Protein AF-A0A091H4C8-F1 (afdb_monomer_lite)

Structure (mmCIF, N/CA/C/O backbone):
data_AF-A0A091H4C8-F1
#
_entry.id   AF-A0A091H4C8-F1
#
loop_
_atom_site.group_PDB
_atom_site.id
_atom_site.type_symbol
_atom_site.label_atom_id
_atom_site.label_alt_id
_atom_site.label_comp_id
_atom_site.label_asym_id
_atom_site.label_entity_id
_atom_site.label_seq_id
_atom_site.pdbx_PDB_ins_code
_atom_site.Cartn_x
_atom_site.Cartn_y
_atom_site.Cartn_z
_atom_site.occupancy
_atom_site.B_iso_or_equiv
_atom_site.auth_seq_id
_atom_site.auth_comp_id
_atom_site.auth_asym_id
_atom_site.auth_atom_id
_atom_site.pdbx_PDB_model_num
ATOM 1 N N . MET A 1 1 ? -68.460 -25.315 175.827 1.00 55.41 1 MET A N 1
ATOM 2 C CA . MET A 1 1 ? -67.238 -24.966 175.066 1.00 55.41 1 MET A CA 1
ATOM 3 C C . MET A 1 1 ? -67.056 -25.840 173.827 1.00 55.41 1 MET A C 1
ATOM 5 O O . MET A 1 1 ? -67.056 -25.266 172.752 1.00 55.41 1 MET A O 1
ATOM 9 N N . VAL A 1 2 ? -66.978 -27.177 173.926 1.00 57.84 2 VAL A N 1
ATOM 10 C CA . VAL A 1 2 ? -66.690 -28.071 172.770 1.00 57.84 2 VAL A CA 1
ATOM 11 C C . VAL A 1 2 ? -67.609 -27.834 171.549 1.00 57.84 2 VAL A C 1
ATOM 13 O O . VAL A 1 2 ? -67.119 -27.444 170.495 1.00 57.84 2 VAL A O 1
ATOM 16 N N . SER A 1 3 ? -68.935 -27.904 171.723 1.00 62.56 3 SER A N 1
ATOM 17 C CA . SER A 1 3 ? -69.938 -27.679 170.652 1.00 62.56 3 SER A CA 1
ATOM 18 C C . SER A 1 3 ? -69.834 -26.330 169.910 1.00 62.56 3 SER A C 1
ATOM 20 O O . SER A 1 3 ? -70.235 -26.204 168.749 1.00 62.56 3 SER A O 1
ATOM 22 N N . GLN A 1 4 ? -69.263 -25.310 170.552 1.00 67.69 4 GLN A N 1
ATOM 23 C CA . GLN A 1 4 ? -69.107 -23.974 169.971 1.00 67.69 4 GLN A CA 1
ATOM 24 C C . GLN A 1 4 ? -67.864 -23.875 169.071 1.00 67.69 4 GLN A C 1
ATOM 26 O O . GLN A 1 4 ? -67.840 -23.071 168.144 1.00 67.69 4 GLN A O 1
ATOM 31 N N . LEU A 1 5 ? -66.857 -24.722 169.318 1.00 67.69 5 LEU A N 1
ATOM 32 C CA . LEU A 1 5 ? -65.700 -24.895 168.441 1.00 67.69 5 LEU A CA 1
ATOM 33 C C . LEU A 1 5 ? -66.056 -25.794 167.253 1.00 67.69 5 LEU A C 1
ATOM 35 O O . LEU A 1 5 ? -65.714 -25.458 166.128 1.00 67.69 5 LEU A O 1
ATOM 39 N N . GLU A 1 6 ? -66.820 -26.868 167.466 1.00 68.69 6 GLU A N 1
ATOM 40 C CA . GLU A 1 6 ? -67.299 -27.754 166.389 1.00 68.69 6 GLU A CA 1
ATOM 41 C C . GLU A 1 6 ? -68.116 -26.988 165.334 1.00 68.69 6 GLU A C 1
ATOM 43 O O . GLU A 1 6 ? -67.898 -27.159 164.138 1.00 68.69 6 GLU A O 1
ATOM 48 N N . THR A 1 7 ? -68.988 -26.068 165.763 1.00 73.69 7 THR A N 1
ATOM 49 C CA . THR A 1 7 ? -69.780 -25.206 164.861 1.00 73.69 7 THR A CA 1
ATOM 50 C C . THR A 1 7 ? -68.991 -24.068 164.200 1.00 73.69 7 THR A C 1
ATOM 52 O O . THR A 1 7 ? -69.467 -23.488 163.223 1.00 73.69 7 THR A O 1
ATOM 55 N N . GLN A 1 8 ? -67.795 -23.733 164.697 1.00 76.88 8 GLN A N 1
ATOM 56 C CA . GLN A 1 8 ? -66.850 -22.860 163.990 1.00 76.88 8 GLN A CA 1
ATOM 57 C C . GLN A 1 8 ? -65.993 -23.653 163.001 1.00 76.88 8 GLN A C 1
ATOM 59 O O . GLN A 1 8 ? -65.783 -23.185 161.885 1.00 76.88 8 GLN A O 1
ATOM 64 N N . ILE A 1 9 ? -65.553 -24.857 163.378 1.00 78.69 9 ILE A N 1
ATOM 65 C CA . ILE A 1 9 ? -64.796 -25.769 162.517 1.00 78.69 9 ILE A CA 1
ATOM 66 C C . ILE A 1 9 ? -65.621 -26.114 161.277 1.00 78.69 9 ILE A C 1
ATOM 68 O O . ILE A 1 9 ? -65.135 -25.877 160.180 1.00 78.69 9 ILE A O 1
ATOM 72 N N . THR A 1 10 ? -66.879 -26.551 161.417 1.00 79.19 10 THR A N 1
ATOM 73 C CA . THR A 1 10 ? -67.733 -26.867 160.253 1.00 79.19 10 THR A CA 1
ATOM 74 C C . THR A 1 10 ? -67.917 -25.674 159.318 1.00 79.19 10 THR A C 1
ATOM 76 O O . THR A 1 10 ? -67.713 -25.812 158.119 1.00 79.19 10 THR A O 1
ATOM 79 N N . LYS A 1 11 ? -68.181 -24.470 159.844 1.00 81.31 11 LYS A N 1
ATOM 80 C CA . LYS A 1 11 ? -68.279 -23.249 159.020 1.00 81.31 11 LYS A CA 1
ATOM 81 C C . LYS A 1 11 ? -66.976 -22.892 158.304 1.00 81.31 11 LYS A C 1
ATOM 83 O O . LYS A 1 11 ? -67.023 -22.397 157.182 1.00 81.31 11 LYS A O 1
ATOM 88 N N . LEU A 1 12 ? -65.824 -23.107 158.942 1.00 81.62 12 LEU A N 1
ATOM 89 C CA . LEU A 1 12 ? -64.515 -22.893 158.322 1.00 81.62 12 LEU A CA 1
ATOM 90 C C . LEU A 1 12 ? -64.211 -23.965 157.266 1.00 81.62 12 LEU A C 1
ATOM 92 O O . LEU A 1 12 ? -63.646 -23.631 156.229 1.00 81.62 12 LEU A O 1
ATOM 96 N N . THR A 1 13 ? -64.629 -25.214 157.483 1.00 82.62 13 THR A N 1
ATOM 97 C CA . THR A 1 13 ? -64.542 -26.300 156.498 1.00 82.62 13 THR A CA 1
ATOM 98 C C . THR A 1 13 ? -65.426 -26.017 155.282 1.00 82.62 13 THR A C 1
ATOM 100 O O . THR A 1 13 ? -64.907 -26.016 154.170 1.00 82.62 13 THR A O 1
ATOM 103 N N . ASP A 1 14 ? -66.701 -25.665 155.473 1.00 82.38 14 ASP A N 1
ATOM 104 C CA . ASP A 1 14 ? -67.626 -25.305 154.387 1.00 82.38 14 ASP A CA 1
ATOM 105 C C . ASP A 1 14 ? -67.119 -24.089 153.590 1.00 82.38 14 ASP A C 1
ATOM 107 O O . ASP A 1 14 ? -67.231 -24.037 152.361 1.00 82.38 14 ASP A O 1
ATOM 111 N N . ALA A 1 15 ? -66.543 -23.091 154.272 1.00 84.69 15 ALA A N 1
ATOM 112 C CA . ALA A 1 15 ? -65.941 -21.928 153.626 1.00 84.69 15 ALA A CA 1
ATOM 113 C C . ALA A 1 15 ? -64.701 -22.313 152.802 1.00 84.69 15 ALA A C 1
ATOM 115 O O . ALA A 1 15 ? -64.577 -21.883 151.655 1.00 84.69 15 ALA A O 1
ATOM 116 N N . LEU A 1 16 ? -63.819 -23.156 153.352 1.00 86.31 16 LEU A N 1
ATOM 117 C CA . LEU A 1 16 ? -62.620 -23.649 152.672 1.00 86.31 16 LEU A CA 1
ATOM 118 C C . LEU A 1 16 ? -62.967 -24.534 151.465 1.00 86.31 16 LEU A C 1
ATOM 120 O O . LEU A 1 16 ? -62.327 -24.420 150.420 1.00 86.31 16 LEU A O 1
ATOM 124 N N . GLU A 1 17 ? -63.992 -25.379 151.568 1.00 85.31 17 GLU A N 1
ATOM 125 C CA . GLU A 1 17 ? -64.453 -26.242 150.477 1.00 85.31 17 GLU A CA 1
ATOM 126 C C . GLU A 1 17 ? -65.085 -25.421 149.343 1.00 85.31 17 GLU A C 1
ATOM 128 O O . GLU A 1 17 ? -64.710 -25.584 148.179 1.00 85.31 17 GLU A O 1
ATOM 133 N N . ASN A 1 18 ? -65.949 -24.447 149.662 1.00 87.44 18 ASN A N 1
ATOM 134 C CA . ASN A 1 18 ? -66.475 -23.514 148.660 1.00 87.44 18 ASN A CA 1
ATOM 135 C C . ASN A 1 18 ? -65.364 -22.664 148.019 1.00 87.44 18 ASN A C 1
ATOM 137 O O . ASN A 1 18 ? -65.374 -22.474 146.803 1.00 87.44 18 ASN A O 1
ATOM 141 N N . GLN A 1 19 ? -64.384 -22.191 148.796 1.00 87.81 19 GLN A N 1
ATOM 142 C CA . GLN A 1 19 ? -63.230 -21.453 148.273 1.00 87.81 19 GLN A CA 1
ATOM 143 C C . GLN A 1 19 ? -62.363 -22.332 147.355 1.00 87.81 19 GLN A C 1
ATOM 145 O O . GLN A 1 19 ? -61.909 -21.866 146.310 1.00 87.81 19 GLN A O 1
ATOM 150 N N . THR A 1 20 ? -62.188 -23.612 147.695 1.00 87.06 20 THR A N 1
ATOM 151 C CA . THR A 1 20 ? -61.455 -24.589 146.876 1.00 87.06 20 THR A CA 1
ATOM 152 C C . THR A 1 20 ? -62.191 -24.883 145.568 1.00 87.06 20 THR A C 1
ATOM 154 O O . THR A 1 20 ? -61.562 -24.873 144.510 1.00 87.06 20 THR A O 1
ATOM 157 N N . ARG A 1 21 ? -63.521 -25.062 145.603 1.00 89.69 21 ARG A N 1
ATOM 158 C CA . ARG A 1 21 ? -64.342 -25.246 144.395 1.00 89.69 21 ARG A CA 1
ATOM 159 C C . ARG A 1 21 ? -64.263 -24.025 143.474 1.00 89.69 21 ARG A C 1
ATOM 161 O O . ARG A 1 21 ? -63.958 -24.175 142.296 1.00 89.69 21 ARG A O 1
ATOM 168 N N . LEU A 1 22 ? -64.443 -22.817 144.014 1.00 90.44 22 LEU A N 1
ATOM 169 C CA . LEU A 1 22 ? -64.329 -21.569 143.245 1.00 90.44 22 LEU A CA 1
ATOM 170 C C . LEU A 1 22 ? -62.927 -21.382 142.643 1.00 90.44 22 LEU A C 1
ATOM 172 O O . LEU A 1 22 ? -62.801 -20.917 141.511 1.00 90.44 22 LEU A O 1
ATOM 176 N N . TYR A 1 23 ? -61.871 -21.778 143.361 1.00 91.19 23 TYR A N 1
ATOM 177 C CA . TYR A 1 23 ? -60.505 -21.762 142.835 1.00 91.19 23 TYR A CA 1
ATOM 178 C C . TYR A 1 23 ? -60.319 -22.763 141.683 1.00 91.19 23 TYR A C 1
ATOM 180 O O . TYR A 1 23 ? -59.726 -22.413 140.664 1.00 91.19 23 TYR A O 1
ATOM 188 N N . GLN A 1 24 ? -60.868 -23.978 141.791 1.00 90.31 24 GLN A N 1
ATOM 189 C CA . GLN A 1 24 ? -60.848 -24.972 140.709 1.00 90.31 24 GLN A CA 1
ATOM 190 C C . GLN A 1 24 ? -61.633 -24.499 139.475 1.00 90.31 24 GLN A C 1
ATOM 192 O O . GLN A 1 24 ? -61.118 -24.586 138.361 1.00 90.31 24 GLN A O 1
ATOM 197 N N . GLU A 1 25 ? -62.830 -23.931 139.657 1.00 91.88 25 GLU A N 1
ATOM 198 C CA . GLU A 1 25 ? -63.642 -23.344 138.579 1.00 91.88 25 GLU A CA 1
ATOM 199 C C . GLU A 1 25 ? -62.902 -22.192 137.871 1.00 91.88 25 GLU A C 1
ATOM 201 O O . GLU A 1 25 ? -62.863 -22.131 136.638 1.00 91.88 25 GLU A O 1
ATOM 206 N N . ALA A 1 26 ? -62.257 -21.302 138.635 1.00 92.06 26 ALA A N 1
ATOM 207 C CA . ALA A 1 26 ? -61.432 -20.222 138.095 1.00 92.06 26 ALA A CA 1
ATOM 208 C C . ALA A 1 26 ? -60.209 -20.755 137.327 1.00 92.06 26 ALA A C 1
ATOM 210 O O . ALA A 1 26 ? -59.880 -20.242 136.256 1.00 92.06 26 ALA A O 1
ATOM 211 N N . LEU A 1 27 ? -59.568 -21.813 137.827 1.00 93.06 27 LEU A N 1
ATOM 212 C CA . LEU A 1 27 ? -58.392 -22.432 137.216 1.00 93.06 27 LEU A CA 1
ATOM 213 C C . LEU A 1 27 ? -58.748 -23.205 135.933 1.00 93.06 27 LEU A C 1
ATOM 215 O O . LEU A 1 27 ? -58.025 -23.116 134.941 1.00 93.06 27 LEU A O 1
ATOM 219 N N . GLU A 1 28 ? -59.898 -23.883 135.882 1.00 92.44 28 GLU A N 1
ATOM 220 C CA . GLU A 1 28 ? -60.447 -24.427 134.634 1.00 92.44 28 GLU A CA 1
ATOM 221 C C . GLU A 1 28 ? -60.780 -23.336 133.615 1.00 92.44 28 GLU A C 1
ATOM 223 O O . GLU A 1 28 ? -60.502 -23.495 132.423 1.00 92.44 28 GLU A O 1
ATOM 228 N N . ARG A 1 29 ? -61.385 -22.229 134.063 1.00 93.62 29 ARG A N 1
ATOM 229 C CA . ARG A 1 29 ? -61.695 -21.086 133.198 1.00 93.62 29 ARG A CA 1
ATOM 230 C C . ARG A 1 29 ? -60.415 -20.465 132.637 1.00 93.62 29 ARG A C 1
ATOM 232 O O . ARG A 1 29 ? -60.385 -20.151 131.450 1.00 93.62 29 ARG A O 1
ATOM 239 N N . SER A 1 30 ? -59.363 -20.375 133.453 1.00 93.19 30 SER A N 1
ATOM 240 C CA . SER A 1 30 ? -58.025 -19.943 133.037 1.00 93.19 30 SER A CA 1
ATOM 241 C C . SER A 1 30 ? -57.446 -20.871 131.968 1.00 93.19 30 SER A C 1
ATOM 243 O O . SER A 1 30 ? -57.115 -20.397 130.890 1.00 93.19 30 SER A O 1
ATOM 245 N N . ARG A 1 31 ? -57.426 -22.194 132.193 1.00 93.00 31 ARG A N 1
ATOM 246 C CA . ARG A 1 31 ? -56.940 -23.184 131.205 1.00 93.00 31 ARG A CA 1
ATOM 247 C C . ARG A 1 31 ? -57.709 -23.143 129.880 1.00 93.00 31 ARG A C 1
ATOM 249 O O . ARG A 1 31 ? -57.124 -23.307 128.813 1.00 93.00 31 ARG A O 1
ATOM 256 N N . LYS A 1 32 ? -59.031 -22.934 129.926 1.00 93.94 32 LYS A N 1
ATOM 257 C CA . LYS A 1 32 ? -59.862 -22.774 128.719 1.00 93.94 32 LYS A CA 1
ATOM 258 C C . LYS A 1 32 ? -59.498 -21.481 127.980 1.00 93.94 32 LYS A C 1
ATOM 260 O O . LYS A 1 32 ? -59.318 -21.519 126.767 1.00 93.94 32 LYS A O 1
ATOM 265 N N . ALA A 1 33 ? -59.338 -20.365 128.694 1.00 93.81 33 ALA A N 1
ATOM 266 C CA . ALA A 1 33 ? -58.912 -19.091 128.113 1.00 93.81 33 ALA A CA 1
ATOM 267 C C . ALA A 1 33 ? -57.494 -19.157 127.512 1.00 93.81 33 ALA A C 1
ATOM 269 O O . ALA A 1 33 ? -57.283 -18.650 126.417 1.00 93.81 33 ALA A O 1
ATOM 270 N N . GLU A 1 34 ? -56.562 -19.836 128.180 1.00 94.06 34 GLU A N 1
ATOM 271 C CA . GLU A 1 34 ? -55.191 -20.085 127.725 1.00 94.06 34 GLU A CA 1
ATOM 272 C C . GLU A 1 34 ? -55.180 -20.876 126.409 1.00 94.06 34 GLU A C 1
ATOM 274 O O . GLU A 1 34 ? -54.677 -20.378 125.407 1.00 94.06 34 GLU A O 1
ATOM 279 N N . LYS A 1 35 ? -55.886 -22.014 126.341 1.00 94.38 35 LYS A N 1
ATOM 280 C CA . LYS A 1 35 ? -56.035 -22.795 125.098 1.00 94.38 35 LYS A CA 1
ATOM 281 C C . LYS A 1 35 ? -56.704 -22.012 123.958 1.00 94.38 35 LYS A C 1
ATOM 283 O O . LYS A 1 35 ? -56.375 -22.206 122.786 1.00 94.38 35 LYS A O 1
ATOM 288 N N . HIS A 1 36 ? -57.665 -21.139 124.268 1.00 95.19 36 HIS A N 1
ATOM 289 C CA . HIS A 1 36 ? -58.238 -20.238 123.265 1.00 95.19 36 HIS A CA 1
ATOM 290 C C . HIS A 1 36 ? -57.213 -19.197 122.795 1.00 95.19 36 HIS A C 1
ATOM 292 O O . HIS A 1 36 ? -57.118 -18.960 121.593 1.00 95.19 36 HIS A O 1
ATOM 298 N N . SER A 1 37 ? -56.421 -18.632 123.710 1.00 94.00 37 SER A N 1
ATOM 299 C CA . SER A 1 37 ? -55.339 -17.692 123.402 1.00 94.00 37 SER A CA 1
ATOM 300 C C . SER A 1 37 ? -54.270 -18.325 122.511 1.00 94.00 37 SER A C 1
ATOM 302 O O . SER A 1 37 ? -53.901 -17.718 121.513 1.00 94.00 37 SER A O 1
ATOM 304 N N . GLU A 1 38 ? -53.827 -19.551 122.808 1.00 94.50 38 GLU A N 1
ATOM 305 C CA . GLU A 1 38 ? -52.888 -20.318 121.974 1.00 94.50 38 GLU A CA 1
ATOM 306 C C . GLU A 1 38 ? -53.430 -20.509 120.550 1.00 94.50 38 GLU A C 1
ATOM 308 O O . GLU A 1 38 ? -52.760 -20.173 119.574 1.00 94.50 38 GLU A O 1
ATOM 313 N N . ASN A 1 39 ? -54.679 -20.971 120.408 1.00 95.69 39 ASN A N 1
ATOM 314 C CA . ASN A 1 39 ? -55.281 -21.176 119.090 1.00 95.69 39 ASN A CA 1
ATOM 315 C C . ASN A 1 39 ? -55.450 -19.863 118.303 1.00 95.69 39 ASN A C 1
ATOM 317 O O . ASN A 1 39 ? -55.206 -19.847 117.097 1.00 95.69 39 ASN A O 1
ATOM 321 N N . PHE A 1 40 ? -55.846 -18.764 118.955 1.00 95.00 40 PHE A N 1
ATOM 322 C CA . PHE A 1 40 ? -55.893 -17.453 118.299 1.00 95.00 40 PHE A CA 1
ATOM 323 C C . PHE A 1 40 ? -54.494 -16.959 117.917 1.00 95.00 40 PHE A C 1
ATOM 325 O O . PHE A 1 40 ? -54.328 -16.414 116.831 1.00 95.00 40 PHE A O 1
ATOM 332 N N . GLN A 1 41 ? -53.480 -17.198 118.750 1.00 95.56 41 GLN A N 1
ATOM 333 C CA . GLN A 1 41 ? -52.097 -16.832 118.456 1.00 95.56 41 GLN A CA 1
ATOM 334 C C . GLN A 1 41 ? -51.537 -17.622 117.261 1.00 95.56 41 GLN A C 1
ATOM 336 O O . GLN A 1 41 ? -50.867 -17.046 116.411 1.00 95.56 41 GLN A O 1
ATOM 341 N N . ASP A 1 42 ? -51.850 -18.912 117.139 1.00 94.94 42 ASP A N 1
ATOM 342 C CA . ASP A 1 42 ? -51.451 -19.722 115.982 1.00 94.94 42 ASP A CA 1
ATOM 343 C C . ASP A 1 42 ? -52.244 -19.390 114.709 1.00 94.94 42 ASP A C 1
ATOM 345 O O . ASP A 1 42 ? -51.722 -19.524 113.603 1.00 94.94 42 ASP A O 1
ATOM 349 N N . GLN A 1 43 ? -53.502 -18.954 114.834 1.00 96.50 43 GLN A N 1
ATOM 350 C CA . GLN A 1 43 ? -54.265 -18.407 113.708 1.00 96.50 43 GLN A CA 1
ATOM 351 C C . GLN A 1 43 ? -53.696 -17.060 113.242 1.00 96.50 43 GLN A C 1
ATOM 353 O O . GLN A 1 43 ? -53.549 -16.869 112.039 1.00 96.50 43 GLN A O 1
ATOM 358 N N . LEU A 1 44 ? -53.320 -16.171 114.169 1.00 95.56 44 LEU A N 1
ATOM 359 C CA . LEU A 1 44 ? -52.666 -14.898 113.852 1.00 95.56 44 LEU A CA 1
ATOM 360 C C . LEU A 1 44 ? -51.332 -15.118 113.133 1.00 95.56 44 LEU A C 1
ATOM 362 O O . LEU A 1 44 ? -51.178 -14.598 112.035 1.00 95.56 44 LEU A O 1
ATOM 366 N N . LYS A 1 45 ? -50.435 -15.966 113.661 1.00 95.81 45 LYS A N 1
ATOM 367 C CA . LYS A 1 45 ? -49.156 -16.293 112.995 1.00 95.81 45 LYS A CA 1
ATOM 368 C C . LYS A 1 45 ? -49.349 -16.785 111.558 1.00 95.81 45 LYS A C 1
ATOM 370 O O . LYS A 1 45 ? -48.664 -16.316 110.661 1.00 95.81 45 LYS A O 1
ATOM 375 N N . ARG A 1 46 ? -50.301 -17.700 111.320 1.00 96.38 46 ARG A N 1
ATOM 376 C CA . ARG A 1 46 ? -50.585 -18.204 109.963 1.00 96.38 46 ARG A CA 1
ATOM 377 C C . ARG A 1 46 ? -51.075 -17.101 109.024 1.00 96.38 46 ARG A C 1
ATOM 379 O O . ARG A 1 46 ? -50.624 -17.037 107.889 1.00 96.38 46 ARG A O 1
ATOM 386 N N . LEU A 1 47 ? -51.955 -16.216 109.495 1.00 95.25 47 LEU A N 1
ATOM 387 C CA . LEU A 1 47 ? -52.434 -15.080 108.700 1.00 95.25 47 LEU A CA 1
ATOM 388 C C . LEU A 1 47 ? -51.332 -14.036 108.450 1.00 95.25 47 LEU A C 1
ATOM 390 O O . LEU A 1 47 ? -51.293 -13.445 107.375 1.00 95.25 47 LEU A O 1
ATOM 394 N N . GLU A 1 48 ? -50.423 -13.828 109.405 1.00 95.50 48 GLU A N 1
ATOM 395 C CA . GLU A 1 48 ? -49.230 -12.987 109.245 1.00 95.50 48 GLU A CA 1
ATOM 396 C C . GLU A 1 48 ? -48.264 -13.582 108.202 1.00 95.50 48 GLU A C 1
ATOM 398 O O . GLU A 1 48 ? -47.799 -12.863 107.319 1.00 95.50 48 GLU A O 1
ATOM 403 N N . GLU A 1 49 ? -48.013 -14.895 108.239 1.00 95.62 49 GLU A N 1
ATOM 404 C CA . GLU A 1 49 ? -47.206 -15.620 107.244 1.00 95.62 49 GLU A CA 1
ATOM 405 C C . GLU A 1 49 ? -47.831 -15.577 105.835 1.00 95.62 49 GLU A C 1
ATOM 407 O O . GLU A 1 49 ? -47.130 -15.312 104.854 1.00 95.62 49 GLU A O 1
ATOM 412 N N . GLU A 1 50 ? -49.147 -15.787 105.720 1.00 96.06 50 GLU A N 1
ATOM 413 C CA . GLU A 1 50 ? -49.886 -15.676 104.455 1.00 96.06 50 GLU A CA 1
ATOM 414 C C . GLU A 1 50 ? -49.841 -14.246 103.893 1.00 96.06 50 GLU A C 1
ATOM 416 O O . GLU A 1 50 ? -49.566 -14.065 102.705 1.00 96.06 50 GLU A O 1
ATOM 421 N N . LEU A 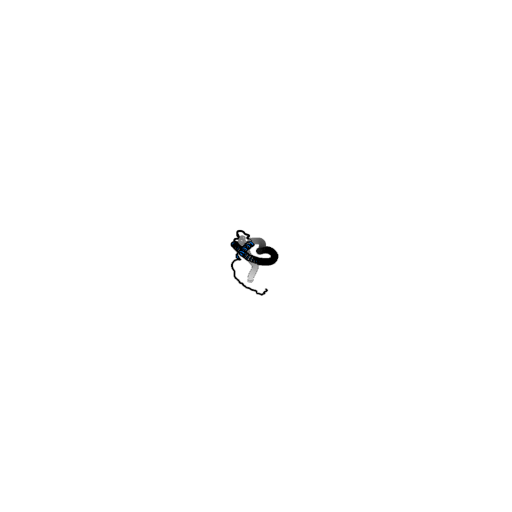1 51 ? -50.038 -13.224 104.736 1.00 95.69 51 LEU A N 1
ATOM 422 C CA . LEU A 1 51 ? -49.957 -11.815 104.339 1.00 95.69 51 LEU A CA 1
ATOM 423 C C . LEU A 1 51 ? -48.556 -11.455 103.820 1.00 95.69 51 LEU A C 1
ATOM 425 O O . LEU A 1 51 ? -48.432 -10.899 102.729 1.00 95.69 51 LEU A O 1
ATOM 429 N N . LEU A 1 52 ? -47.502 -11.848 104.544 1.00 95.56 52 LEU A N 1
ATOM 430 C CA . LEU A 1 52 ? -46.109 -11.645 104.129 1.00 95.56 52 LEU A CA 1
ATOM 431 C C . LEU A 1 52 ? -45.788 -12.348 102.799 1.00 95.56 52 LEU A C 1
ATOM 433 O O . LEU A 1 52 ? -45.046 -11.811 101.974 1.00 95.56 52 LEU A O 1
ATOM 437 N N . SER A 1 53 ? -46.354 -13.537 102.565 1.00 95.50 53 SER A N 1
ATOM 438 C CA . SER A 1 53 ? -46.213 -14.250 101.291 1.00 95.50 53 SER A CA 1
ATOM 439 C C . SER A 1 53 ? -46.898 -13.504 100.139 1.00 95.50 53 SER A C 1
ATOM 441 O O . SER A 1 53 ? -46.309 -13.356 99.065 1.00 95.50 53 SER A O 1
ATOM 443 N N . VAL A 1 54 ? -48.108 -12.980 100.366 1.00 96.00 54 VAL A N 1
ATOM 444 C CA . VAL A 1 54 ? -48.851 -12.181 99.380 1.00 96.00 54 VAL A CA 1
ATOM 445 C C . VAL A 1 54 ? -48.113 -10.885 99.042 1.00 96.00 54 VAL A C 1
ATOM 447 O O . VAL A 1 54 ? -47.972 -10.576 97.857 1.00 96.00 54 VAL A O 1
ATOM 450 N N . ASP A 1 55 ? -47.588 -10.166 100.036 1.00 95.19 55 ASP A N 1
ATOM 451 C CA . ASP A 1 55 ? -46.825 -8.929 99.823 1.00 95.19 55 ASP A CA 1
ATOM 452 C C . ASP A 1 55 ? -45.555 -9.182 98.992 1.00 95.19 55 ASP A C 1
ATOM 454 O O . ASP A 1 55 ? -45.309 -8.485 98.002 1.00 95.19 55 ASP A O 1
ATOM 458 N N . LEU A 1 56 ? -44.798 -10.241 99.311 1.00 95.19 56 LEU A N 1
ATOM 459 C CA . LEU A 1 56 ? -43.608 -10.633 98.548 1.00 95.19 56 LEU A CA 1
ATOM 460 C C . LEU A 1 56 ? -43.949 -10.963 97.083 1.00 95.19 56 LEU A C 1
ATOM 462 O O . LEU A 1 56 ? -43.260 -10.517 96.163 1.00 95.19 56 LEU A O 1
ATOM 466 N N . MET A 1 57 ? -45.032 -11.710 96.849 1.00 94.31 57 MET A N 1
ATOM 467 C CA . MET A 1 57 ? -45.509 -12.037 95.500 1.00 94.31 57 MET A CA 1
ATOM 468 C C . MET A 1 57 ? -45.984 -10.787 94.745 1.00 94.31 57 MET A C 1
ATOM 470 O O . MET A 1 57 ? -45.741 -10.656 93.542 1.00 94.31 57 MET A O 1
ATOM 474 N N . GLN A 1 58 ? -46.606 -9.831 95.443 1.00 96.00 58 GLN A N 1
ATOM 475 C CA . GLN A 1 58 ? -47.012 -8.554 94.863 1.00 96.00 58 GLN A CA 1
ATOM 476 C C . GLN A 1 58 ? -45.795 -7.722 94.427 1.00 96.00 58 GLN A C 1
ATOM 478 O O . GLN A 1 58 ? -45.829 -7.110 93.359 1.00 96.00 58 GLN A O 1
ATOM 483 N N . ASP A 1 59 ? -44.711 -7.718 95.205 1.00 95.12 59 ASP A N 1
ATOM 484 C CA . ASP A 1 59 ? -43.470 -7.011 94.868 1.00 95.12 59 ASP A CA 1
ATOM 485 C C . ASP A 1 59 ? -42.707 -7.653 93.701 1.00 95.12 59 ASP A C 1
ATOM 487 O O . ASP A 1 59 ? -42.221 -6.937 92.818 1.00 95.12 59 ASP A O 1
ATOM 491 N N . VAL A 1 60 ? -42.681 -8.988 93.615 1.00 95.56 60 VAL A N 1
ATOM 492 C CA . VAL A 1 60 ? -42.164 -9.702 92.432 1.00 95.56 60 VAL A CA 1
ATOM 493 C C . VAL A 1 60 ? -42.952 -9.308 91.176 1.00 95.56 60 VAL A C 1
ATOM 495 O O . VAL A 1 60 ? -42.351 -8.926 90.168 1.00 95.56 60 VAL A O 1
ATOM 498 N N . LEU A 1 61 ? -44.288 -9.293 91.250 1.00 95.81 61 LEU A N 1
ATOM 499 C CA . LEU A 1 61 ? -45.150 -8.904 90.130 1.00 95.81 61 LEU A CA 1
ATOM 500 C C . LEU A 1 61 ? -44.974 -7.424 89.735 1.00 95.81 61 LEU A C 1
ATOM 502 O O . LEU A 1 61 ? -44.944 -7.101 88.544 1.00 95.81 61 LEU A O 1
ATOM 506 N N . LYS A 1 62 ? -44.802 -6.510 90.705 1.00 94.69 62 LYS A N 1
ATOM 507 C CA . LYS A 1 62 ? -44.455 -5.097 90.440 1.00 94.69 62 LYS A CA 1
ATOM 508 C C . LYS A 1 62 ? -43.130 -4.993 89.680 1.00 94.69 62 LYS A C 1
ATOM 510 O O . LYS A 1 62 ? -43.045 -4.230 88.715 1.00 94.69 62 LYS A O 1
ATOM 515 N N . LEU A 1 63 ? -42.112 -5.758 90.082 1.00 95.94 63 LEU A N 1
ATOM 516 C CA . LEU A 1 63 ? -40.794 -5.753 89.445 1.00 95.94 63 LEU A CA 1
ATOM 517 C C . LEU A 1 63 ? -40.842 -6.296 88.007 1.00 95.94 63 LEU A C 1
ATOM 519 O O . LEU A 1 63 ? -40.222 -5.716 87.114 1.00 95.94 63 LEU A O 1
ATOM 523 N N . GLU A 1 64 ? -41.587 -7.374 87.752 1.00 94.69 64 GLU A N 1
ATOM 524 C CA . GLU A 1 64 ? -41.797 -7.884 86.390 1.00 94.69 64 GLU A CA 1
ATOM 525 C C . GLU A 1 64 ? -42.569 -6.893 85.518 1.00 94.69 64 GLU A C 1
ATOM 527 O O . GLU A 1 64 ? -42.129 -6.592 84.406 1.00 94.69 64 GLU A O 1
ATOM 532 N N . LYS A 1 65 ? -43.643 -6.286 86.042 1.00 92.62 65 LYS A N 1
ATOM 533 C CA . LYS A 1 65 ? -44.389 -5.234 85.338 1.00 92.62 65 LYS A CA 1
ATOM 534 C C . LYS A 1 65 ? -43.489 -4.052 84.958 1.00 92.62 65 LYS A C 1
ATOM 536 O O . LYS A 1 65 ? -43.577 -3.563 83.834 1.00 92.62 65 LYS A O 1
ATOM 541 N N . GLN A 1 66 ? -42.589 -3.617 85.844 1.00 92.75 66 GLN A N 1
ATOM 542 C CA . GLN A 1 66 ? -41.613 -2.563 85.536 1.00 92.75 66 GLN A CA 1
ATOM 543 C C . GLN A 1 66 ? -40.617 -2.968 84.439 1.00 92.75 66 GLN A C 1
ATOM 545 O O . GLN A 1 66 ? -40.287 -2.142 83.587 1.00 92.75 66 GLN A O 1
ATOM 550 N N . LYS A 1 67 ? -40.130 -4.217 84.435 1.00 95.50 67 LYS A N 1
ATOM 551 C CA . LYS A 1 67 ? -39.253 -4.728 83.364 1.00 95.50 67 LYS A CA 1
ATOM 552 C C . LYS A 1 67 ? -39.983 -4.758 82.018 1.00 95.50 67 LYS A C 1
ATOM 554 O O . LYS A 1 67 ? -39.419 -4.324 81.018 1.00 95.50 67 LYS A O 1
ATOM 559 N N . TYR A 1 68 ? -41.233 -5.219 82.007 1.00 91.25 68 TYR A N 1
ATOM 560 C CA . TYR A 1 68 ? -42.062 -5.295 80.805 1.00 91.25 68 TYR A CA 1
ATOM 561 C C . TYR A 1 68 ? -42.403 -3.908 80.234 1.00 91.25 68 TYR A C 1
ATOM 563 O O . TYR A 1 68 ? -42.263 -3.690 79.034 1.00 91.25 68 TYR A O 1
ATOM 571 N N . LEU A 1 69 ? -42.759 -2.942 81.091 1.00 88.69 69 LEU A N 1
ATOM 572 C CA . LEU A 1 69 ? -42.984 -1.548 80.687 1.00 88.69 69 LEU A CA 1
ATOM 573 C C . LEU A 1 69 ? -41.742 -0.943 80.016 1.00 88.69 69 LEU A C 1
ATOM 575 O O . LEU A 1 69 ? -41.841 -0.449 78.896 1.00 88.69 69 LEU A O 1
ATOM 579 N N . LYS A 1 70 ? -40.561 -1.081 80.634 1.00 91.56 70 LYS A N 1
ATOM 580 C CA . LYS A 1 70 ? -39.287 -0.608 80.059 1.00 91.56 70 LYS A CA 1
ATOM 581 C C . LYS A 1 70 ? -38.951 -1.267 78.720 1.00 91.56 70 LYS A C 1
ATOM 583 O O . LYS A 1 70 ? -38.380 -0.624 77.844 1.00 91.56 70 LYS A O 1
ATOM 588 N N . PHE A 1 71 ? -39.291 -2.545 78.549 1.00 91.88 71 PHE A N 1
ATOM 589 C CA . PHE A 1 71 ? -39.120 -3.240 77.274 1.00 91.88 71 PHE A CA 1
ATOM 590 C C . PHE A 1 71 ? -40.039 -2.667 76.182 1.00 91.88 71 PHE A C 1
ATOM 592 O O . PHE A 1 71 ? -39.574 -2.425 75.070 1.00 91.88 71 PHE A O 1
ATOM 599 N N . LEU A 1 72 ? -41.310 -2.386 76.495 1.00 89.19 72 LEU A N 1
ATOM 600 C CA . LEU A 1 72 ? -42.235 -1.752 75.548 1.00 89.19 72 LEU A CA 1
ATOM 601 C C . LEU A 1 72 ? -41.844 -0.305 75.208 1.00 89.19 72 LEU A C 1
ATOM 603 O O . LEU A 1 72 ? -41.953 0.084 74.048 1.00 89.19 72 LEU A O 1
ATOM 607 N N . GLU A 1 73 ? -41.349 0.472 76.176 1.00 88.38 73 GLU A N 1
ATOM 608 C CA . GLU A 1 73 ? -40.787 1.814 75.943 1.00 88.38 73 GLU A CA 1
ATOM 609 C C . GLU A 1 73 ? -39.627 1.759 74.936 1.00 88.38 73 GLU A C 1
ATOM 611 O O . GLU A 1 73 ? -39.648 2.459 73.925 1.00 88.38 73 GLU A O 1
ATOM 616 N N . GLN A 1 74 ? -38.657 0.860 75.149 1.00 92.50 74 GLN A N 1
ATOM 617 C CA . GLN A 1 74 ? -37.550 0.646 74.209 1.00 92.50 74 GLN A CA 1
ATOM 618 C C . GLN A 1 74 ? -38.040 0.219 72.823 1.00 92.50 74 GLN A C 1
ATOM 620 O O . GLN A 1 74 ? -37.493 0.659 71.809 1.00 92.50 74 GLN A O 1
ATOM 625 N N . LEU A 1 75 ? -39.059 -0.642 72.755 1.00 90.94 75 LEU A N 1
ATOM 626 C CA . LEU A 1 75 ? -39.596 -1.090 71.476 1.00 90.94 75 LEU A CA 1
ATOM 627 C C . LEU A 1 75 ? -40.273 0.060 70.719 1.00 90.94 75 LEU A C 1
ATOM 629 O O . LEU A 1 75 ? -40.064 0.193 69.514 1.00 90.94 75 LEU A O 1
ATOM 633 N N . ASN A 1 76 ? -41.013 0.922 71.417 1.00 90.50 76 ASN A N 1
ATOM 634 C CA . ASN A 1 76 ? -41.625 2.113 70.835 1.00 90.50 76 ASN A CA 1
ATOM 635 C C . ASN A 1 76 ? -40.589 3.091 70.283 1.00 90.50 76 ASN A C 1
ATOM 637 O O . ASN A 1 76 ? -40.744 3.522 69.139 1.00 90.50 76 ASN A O 1
ATOM 641 N N . GLU A 1 77 ? -39.498 3.337 71.010 1.00 90.94 77 GLU A N 1
ATOM 642 C CA . GLU A 1 77 ? -38.395 4.190 70.550 1.00 90.94 77 GLU A CA 1
ATOM 643 C C . GLU A 1 77 ? -37.787 3.648 69.241 1.00 90.94 77 GLU A C 1
ATOM 645 O O . GLU A 1 77 ? -37.609 4.374 68.258 1.00 90.94 77 GLU A O 1
ATOM 650 N N . LYS A 1 78 ? -37.522 2.331 69.168 1.00 92.25 78 LYS A N 1
ATOM 651 C CA . LYS A 1 78 ? -36.977 1.699 67.948 1.00 92.25 78 LYS A CA 1
ATOM 652 C C . LYS A 1 78 ? -37.973 1.675 66.789 1.00 92.25 78 LYS A C 1
ATOM 654 O O . LYS A 1 78 ? -37.566 1.833 65.637 1.00 92.25 78 LYS A O 1
ATOM 659 N N . MET A 1 79 ? -39.264 1.518 67.071 1.00 90.62 79 MET A N 1
ATOM 660 C CA . MET A 1 79 ? -40.336 1.513 66.067 1.00 90.62 79 MET A CA 1
ATOM 661 C C . MET A 1 79 ? -40.787 2.927 65.645 1.00 90.62 79 MET A C 1
ATOM 663 O O . MET A 1 79 ? -41.464 3.073 64.613 1.00 90.62 79 MET A O 1
ATOM 667 N N . LYS A 1 80 ? -40.355 3.957 66.390 1.00 92.00 80 LYS A N 1
ATOM 668 C CA . LYS A 1 80 ? -40.762 5.370 66.309 1.00 92.00 80 LYS A CA 1
ATOM 669 C C . LYS A 1 80 ? -42.261 5.556 66.551 1.00 92.00 80 LYS A C 1
ATOM 671 O O . LYS A 1 80 ? -42.972 6.093 65.701 1.00 92.00 80 LYS A O 1
ATOM 676 N N . LEU A 1 81 ? -42.730 5.043 67.687 1.00 89.56 81 LEU A N 1
ATOM 677 C CA . LEU A 1 81 ? -44.126 5.083 68.140 1.00 89.56 81 LEU A CA 1
ATOM 678 C C . LEU A 1 81 ? -44.329 5.940 69.401 1.00 89.56 81 LEU A C 1
ATOM 680 O O . LEU A 1 81 ? -45.424 5.951 69.949 1.00 89.56 81 LEU A O 1
ATOM 684 N N . ASP A 1 82 ? -43.310 6.671 69.855 1.00 83.75 82 ASP A N 1
ATOM 685 C CA . ASP A 1 82 ? -43.279 7.348 71.162 1.00 83.75 82 ASP A CA 1
ATOM 686 C C . ASP A 1 82 ? -44.460 8.303 71.404 1.00 83.75 82 ASP A C 1
ATOM 688 O O . ASP A 1 82 ? -45.021 8.338 72.497 1.00 83.75 82 ASP A O 1
ATOM 692 N N . SER A 1 83 ? -44.895 9.033 70.370 1.00 80.38 83 SER A N 1
ATOM 693 C CA . SER A 1 83 ? -46.077 9.903 70.447 1.00 80.38 83 SER A CA 1
ATOM 694 C C . SER A 1 83 ? -47.388 9.118 70.535 1.00 80.38 83 SER A C 1
ATOM 696 O O . SER A 1 83 ? -48.301 9.529 71.238 1.00 80.38 83 SER A O 1
ATOM 698 N N . LEU A 1 84 ? -47.479 7.973 69.852 1.00 77.00 84 LEU A N 1
ATOM 699 C CA . LEU A 1 84 ? -48.673 7.126 69.841 1.00 77.00 84 LEU A CA 1
ATOM 700 C C . LEU A 1 84 ? -48.812 6.361 71.169 1.00 77.00 84 LEU A C 1
ATOM 702 O O . LEU A 1 84 ? -49.903 6.229 71.714 1.00 77.00 84 LEU A O 1
ATOM 706 N N . ALA A 1 85 ? -47.687 5.916 71.730 1.00 77.25 85 ALA A N 1
ATOM 707 C CA . ALA A 1 85 ? -47.611 5.247 73.026 1.00 77.25 85 ALA A CA 1
ATOM 708 C C . ALA A 1 85 ? -48.183 6.101 74.173 1.00 77.25 85 ALA A C 1
ATOM 710 O O . ALA A 1 85 ? -48.800 5.569 75.095 1.00 77.25 85 ALA A O 1
ATOM 711 N N . ALA A 1 86 ? -48.000 7.423 74.094 1.00 78.25 86 ALA A N 1
ATOM 712 C CA . ALA A 1 86 ? -48.540 8.384 75.050 1.00 78.25 86 ALA A CA 1
ATOM 713 C C . ALA A 1 86 ? -50.061 8.607 74.912 1.00 78.25 86 ALA A C 1
ATOM 715 O O . ALA A 1 86 ? -50.693 9.049 75.870 1.00 78.25 86 ALA A O 1
ATOM 716 N N . GLU A 1 87 ? -50.649 8.306 73.749 1.00 77.31 87 GLU A N 1
ATOM 717 C CA . GLU A 1 87 ? -52.053 8.597 73.426 1.00 77.31 87 GLU A CA 1
ATOM 718 C C . GLU A 1 87 ? -52.984 7.385 73.587 1.00 77.31 87 GLU A C 1
ATOM 720 O O . GLU A 1 87 ? -54.086 7.532 74.113 1.00 77.31 87 GLU A O 1
ATOM 725 N N . VAL A 1 88 ? -52.573 6.186 73.147 1.00 73.19 88 VAL A N 1
ATOM 726 C CA . VAL A 1 88 ? -53.483 5.017 73.056 1.00 73.19 88 VAL A CA 1
ATOM 727 C C . VAL A 1 88 ? -53.463 4.118 74.309 1.00 73.19 88 VAL A C 1
ATOM 729 O O . VAL A 1 88 ? -54.289 3.218 74.450 1.00 73.19 88 VAL A O 1
ATOM 732 N N . GLY A 1 89 ? -52.558 4.375 75.259 1.00 71.81 89 GLY A N 1
ATOM 733 C CA . GLY A 1 89 ? -52.458 3.622 76.513 1.00 71.81 89 GLY A CA 1
ATOM 734 C C . GLY A 1 89 ? -51.864 2.212 76.366 1.00 71.81 89 GLY A C 1
ATOM 735 O O . GLY A 1 89 ? -51.589 1.727 75.271 1.00 71.81 89 GLY A O 1
ATOM 736 N N . PHE A 1 90 ? -51.631 1.550 77.504 1.00 71.62 90 PHE A N 1
ATOM 737 C CA . PHE A 1 90 ? -50.846 0.308 77.577 1.00 71.62 90 PHE A CA 1
ATOM 738 C C . PHE A 1 90 ? -51.452 -0.864 76.788 1.00 71.62 90 PHE A C 1
ATOM 740 O O . PHE A 1 90 ? -50.711 -1.563 76.100 1.00 71.62 90 PHE A O 1
ATOM 747 N N . ASP A 1 91 ? -52.772 -1.056 76.852 1.00 75.38 91 ASP A N 1
ATOM 748 C CA . ASP A 1 91 ? -53.433 -2.233 76.268 1.00 75.38 91 ASP A CA 1
ATOM 749 C C . ASP A 1 91 ? -53.345 -2.251 74.731 1.00 75.38 91 ASP A C 1
ATOM 751 O O . ASP A 1 91 ? -53.072 -3.289 74.136 1.00 75.38 91 ASP A O 1
ATOM 755 N N . MET A 1 92 ? -53.484 -1.087 74.088 1.00 84.69 92 MET A N 1
ATOM 756 C CA . MET A 1 92 ? -53.419 -0.939 72.625 1.00 84.69 92 MET A CA 1
ATOM 757 C C . MET A 1 92 ? -51.988 -0.759 72.096 1.00 84.69 92 MET A C 1
ATOM 759 O O . MET A 1 92 ? -51.739 -0.887 70.896 1.00 84.69 92 MET A O 1
ATOM 763 N N . ASN A 1 93 ? -51.026 -0.459 72.975 1.00 84.50 93 ASN A N 1
ATOM 764 C CA . ASN A 1 93 ? -49.629 -0.243 72.601 1.00 84.50 93 ASN A CA 1
ATOM 765 C C . ASN A 1 93 ? -49.007 -1.492 71.947 1.00 84.50 93 ASN A C 1
ATOM 767 O O . ASN A 1 93 ? -48.229 -1.383 71.000 1.00 84.50 93 ASN A O 1
ATOM 771 N N . MET A 1 94 ? -49.394 -2.684 72.414 1.00 86.75 94 MET A N 1
ATOM 772 C CA . MET A 1 94 ? -48.942 -3.961 71.852 1.00 86.75 94 MET A CA 1
ATOM 773 C C . MET A 1 94 ? -49.422 -4.150 70.402 1.00 86.75 94 MET A C 1
ATOM 775 O O . MET A 1 94 ? -48.632 -4.516 69.531 1.00 86.75 94 MET A O 1
ATOM 779 N N . ASP A 1 95 ? -50.685 -3.829 70.117 1.00 89.31 95 ASP A N 1
ATOM 780 C CA . ASP A 1 95 ? -51.259 -3.928 68.771 1.00 89.31 95 ASP A CA 1
ATOM 781 C C . ASP A 1 95 ? -50.681 -2.867 67.823 1.00 89.31 95 ASP A C 1
ATOM 783 O O . ASP A 1 95 ? -50.382 -3.160 66.662 1.00 89.31 95 ASP A O 1
ATOM 787 N N . ALA A 1 96 ? -50.433 -1.649 68.320 1.00 90.31 96 ALA A N 1
ATOM 788 C CA . ALA A 1 96 ? -49.749 -0.597 67.568 1.00 90.31 96 ALA A CA 1
ATOM 789 C C . ALA A 1 96 ? -48.319 -1.013 67.169 1.00 90.31 96 ALA A C 1
ATOM 791 O O . ALA A 1 96 ? -47.907 -0.816 66.021 1.00 90.31 96 ALA A O 1
ATOM 792 N N . ILE A 1 97 ? -47.587 -1.647 68.091 1.00 91.06 97 ILE A N 1
ATOM 793 C CA . ILE A 1 97 ? -46.280 -2.267 67.846 1.00 91.06 97 ILE A CA 1
ATOM 794 C C . ILE A 1 97 ? -46.376 -3.353 66.765 1.00 91.06 97 ILE A C 1
ATOM 796 O O . ILE A 1 97 ? -45.603 -3.320 65.805 1.00 91.06 97 ILE A O 1
ATOM 800 N N . LEU A 1 98 ? -47.325 -4.289 66.874 1.00 91.62 98 LEU A N 1
ATOM 801 C CA . LEU A 1 98 ? -47.480 -5.391 65.916 1.00 91.62 98 LEU A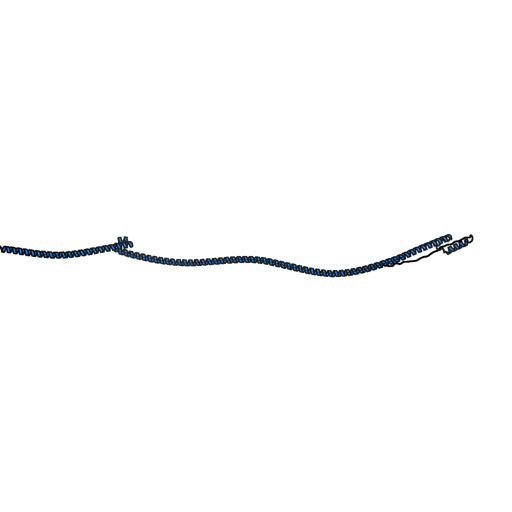 CA 1
ATOM 802 C C . LEU A 1 98 ? -47.812 -4.874 64.508 1.00 91.62 98 LEU A C 1
ATOM 804 O O . LEU A 1 98 ? -47.123 -5.216 63.544 1.00 91.62 98 LEU A O 1
ATOM 808 N N . ALA A 1 99 ? -48.780 -3.963 64.390 1.00 92.31 99 ALA A N 1
ATOM 809 C CA . ALA A 1 99 ? -49.133 -3.321 63.124 1.00 92.31 99 ALA A CA 1
ATOM 810 C C . ALA A 1 99 ? -47.948 -2.547 62.511 1.00 92.31 99 ALA A C 1
ATOM 812 O O . ALA A 1 99 ? -47.763 -2.521 61.287 1.00 92.31 99 ALA A O 1
ATOM 813 N N . ARG A 1 100 ? -47.102 -1.936 63.350 1.00 93.88 100 ARG A N 1
ATOM 814 C CA . ARG A 1 100 ? -45.886 -1.242 62.914 1.00 93.88 100 ARG A CA 1
ATOM 815 C C . ARG A 1 100 ? -44.810 -2.207 62.415 1.00 93.88 100 ARG A C 1
ATOM 817 O O . ARG A 1 100 ? -44.209 -1.917 61.378 1.00 93.88 100 ARG A O 1
ATOM 824 N N . VAL A 1 101 ? -44.606 -3.340 63.089 1.00 95.31 101 VAL A N 1
ATOM 825 C CA . VAL A 1 101 ? -43.705 -4.418 62.645 1.00 95.31 101 VAL A CA 1
ATOM 826 C C . VAL A 1 101 ? -44.161 -4.969 61.296 1.00 95.31 101 VAL A C 1
ATOM 828 O O . VAL A 1 101 ? -43.369 -4.985 60.356 1.00 95.31 101 VAL A O 1
ATOM 831 N N . GLU A 1 102 ? -45.440 -5.324 61.144 1.00 96.38 102 GLU A N 1
ATOM 832 C CA . GLU A 1 102 ? -45.978 -5.788 59.860 1.00 96.38 102 GLU A CA 1
ATOM 833 C C . GLU A 1 102 ? -45.767 -4.775 58.730 1.00 96.38 102 GLU A C 1
ATOM 835 O O . GLU A 1 102 ? -45.402 -5.146 57.613 1.00 96.38 102 GLU A O 1
ATOM 840 N N . LYS A 1 103 ? -45.995 -3.485 59.007 1.00 96.50 103 LYS A N 1
ATOM 841 C CA . LYS A 1 103 ? -45.782 -2.412 58.031 1.00 96.50 103 LYS A CA 1
ATOM 842 C C . LYS A 1 103 ? -44.313 -2.296 57.626 1.00 96.50 103 LYS A C 1
ATOM 844 O O . LYS A 1 103 ? -44.037 -2.092 56.448 1.00 96.50 103 LYS A O 1
ATOM 849 N N . LEU A 1 104 ? -43.378 -2.421 58.569 1.00 96.31 104 LEU A N 1
ATOM 850 C CA . LEU A 1 104 ? -41.942 -2.402 58.275 1.00 96.31 104 LEU A CA 1
ATOM 851 C C . LEU A 1 104 ? -41.517 -3.621 57.446 1.00 96.31 104 LEU A C 1
ATOM 853 O O . LEU A 1 104 ? -40.797 -3.452 56.469 1.00 96.31 104 LEU A O 1
ATOM 857 N N . VAL A 1 105 ? -42.021 -4.817 57.767 1.00 97.12 105 VAL A N 1
ATOM 858 C CA . VAL A 1 105 ? -41.763 -6.043 56.988 1.00 97.12 105 VAL A CA 1
ATOM 859 C C . VAL A 1 105 ? -42.291 -5.923 55.554 1.00 97.12 105 VAL A C 1
ATOM 861 O O . VAL A 1 105 ? -41.592 -6.311 54.620 1.00 97.12 105 VAL A O 1
ATOM 864 N N . LYS A 1 106 ? -43.487 -5.348 55.357 1.00 97.50 106 LYS A N 1
ATOM 865 C CA . LYS A 1 106 ? -44.051 -5.084 54.019 1.00 97.50 106 LYS A CA 1
ATOM 866 C C . LYS A 1 106 ? -43.172 -4.107 53.224 1.00 97.50 106 LYS A C 1
ATOM 868 O O . LYS A 1 106 ? -42.754 -4.444 52.124 1.00 97.50 106 LYS A O 1
ATOM 873 N N . LEU A 1 107 ? -42.804 -2.965 53.818 1.00 96.88 107 LEU A N 1
ATOM 874 C CA . LEU A 1 107 ? -41.944 -1.957 53.178 1.00 96.88 107 LEU A CA 1
ATOM 875 C C . LEU A 1 107 ? -40.552 -2.497 52.805 1.00 96.88 107 LEU A C 1
ATOM 877 O O . LEU A 1 107 ? -40.056 -2.198 51.722 1.00 96.88 107 LEU A O 1
ATOM 881 N N . GLU A 1 108 ? -39.931 -3.300 53.672 1.00 96.81 108 GLU A N 1
ATOM 882 C CA . GLU A 1 108 ? -38.647 -3.951 53.377 1.00 96.81 108 GLU A CA 1
ATOM 883 C C . GLU A 1 108 ? -38.799 -4.988 52.251 1.00 96.81 108 GLU A C 1
ATOM 885 O O . GLU A 1 108 ? -37.973 -5.049 51.342 1.00 96.81 108 GLU A O 1
ATOM 890 N N . GLY A 1 109 ? -39.889 -5.765 52.257 1.00 97.62 109 GLY A N 1
ATOM 891 C CA . GLY A 1 109 ? -40.219 -6.704 51.184 1.00 97.62 109 GLY A CA 1
ATOM 892 C C . GLY A 1 109 ? -40.369 -6.020 49.822 1.00 97.62 109 GLY A C 1
ATOM 893 O O . GLY A 1 109 ? -39.753 -6.458 48.847 1.00 97.62 109 GLY A O 1
ATOM 894 N N . ASP A 1 110 ? -41.120 -4.918 49.768 1.00 97.88 110 ASP A N 1
ATOM 895 C CA . ASP A 1 110 ? -41.305 -4.109 48.561 1.00 97.88 110 ASP A CA 1
ATOM 896 C C . ASP A 1 110 ? -39.961 -3.538 48.072 1.00 97.88 110 ASP A C 1
ATOM 898 O O . ASP A 1 110 ? -39.590 -3.730 46.911 1.00 97.88 110 ASP A O 1
ATOM 902 N N . ALA A 1 111 ? -39.161 -2.945 48.968 1.00 98.12 111 ALA A N 1
ATOM 903 C CA . ALA A 1 111 ? -37.836 -2.413 48.644 1.00 98.12 111 ALA A CA 1
ATOM 904 C C . ALA A 1 111 ? -36.862 -3.496 48.134 1.00 98.12 111 ALA A C 1
ATOM 906 O O . ALA A 1 111 ? -36.087 -3.259 47.202 1.00 98.12 111 ALA A O 1
ATOM 907 N N . VAL A 1 112 ? -36.898 -4.709 48.694 1.00 98.06 112 VAL A N 1
ATOM 908 C CA . VAL A 1 112 ? -36.106 -5.856 48.215 1.00 98.06 112 VAL A CA 1
ATOM 909 C C . VAL A 1 112 ? -36.553 -6.297 46.817 1.00 98.06 112 VAL A C 1
ATOM 911 O O . VAL A 1 112 ? -35.704 -6.599 45.970 1.00 98.06 112 VAL A O 1
ATOM 914 N N . VAL A 1 113 ? -37.859 -6.308 46.532 1.00 97.69 113 VAL A N 1
ATOM 915 C CA . VAL A 1 113 ? -38.391 -6.616 45.194 1.00 97.69 113 VAL A CA 1
ATOM 916 C C . VAL A 1 113 ? -37.981 -5.542 44.184 1.00 97.69 113 VAL A C 1
ATOM 918 O O . VAL A 1 113 ? -37.442 -5.884 43.126 1.00 97.69 113 VAL A O 1
ATOM 921 N N . GLU A 1 114 ? -38.140 -4.259 44.510 1.00 97.62 114 GLU A N 1
ATOM 922 C CA . GLU A 1 114 ? -37.701 -3.144 43.664 1.00 97.62 114 GLU A CA 1
ATOM 923 C C . GLU A 1 114 ? -36.202 -3.233 43.358 1.00 97.62 114 GLU A C 1
ATOM 925 O O . GLU A 1 114 ? -35.815 -3.282 42.186 1.00 97.62 114 GLU A O 1
ATOM 930 N N . ASN A 1 115 ? -35.354 -3.386 44.381 1.00 97.94 115 ASN A N 1
ATOM 931 C CA . ASN A 1 115 ? -33.909 -3.556 44.217 1.00 97.94 115 ASN A CA 1
ATOM 932 C C . ASN A 1 115 ? -33.557 -4.761 43.329 1.00 97.94 115 ASN A C 1
ATOM 934 O O . ASN A 1 115 ? -32.685 -4.663 42.460 1.00 97.94 115 ASN A O 1
ATOM 938 N N . LYS A 1 116 ? -34.265 -5.889 43.473 1.00 98.31 116 LYS A N 1
ATOM 939 C CA . LYS A 1 116 ? -34.082 -7.081 42.629 1.00 98.31 116 LYS A CA 1
ATOM 940 C C . LYS A 1 116 ? -34.447 -6.814 41.164 1.00 98.31 116 LYS A C 1
ATOM 942 O O . LYS A 1 116 ? -33.701 -7.229 40.270 1.00 98.31 116 LYS A O 1
ATOM 947 N N . THR A 1 117 ? -35.545 -6.103 40.893 1.00 97.94 117 THR A N 1
ATOM 948 C CA . THR A 1 117 ? -35.916 -5.716 39.516 1.00 97.94 117 THR A CA 1
ATOM 949 C C . THR A 1 117 ? -34.930 -4.707 38.923 1.00 97.94 117 THR A C 1
ATOM 951 O O . THR A 1 117 ? -34.508 -4.864 37.772 1.00 97.94 117 THR A O 1
ATOM 954 N N . MET A 1 118 ? -34.471 -3.732 39.715 1.00 98.19 118 MET A N 1
ATOM 955 C CA . MET A 1 118 ? -33.481 -2.741 39.300 1.00 98.19 118 MET A CA 1
ATOM 956 C C . MET A 1 118 ? -32.151 -3.414 38.948 1.00 98.19 118 MET A C 1
ATOM 958 O O . MET A 1 118 ? -31.646 -3.210 37.841 1.00 98.19 118 MET A O 1
ATOM 962 N N . ALA A 1 119 ? -31.634 -4.287 39.819 1.00 98.31 119 ALA A N 1
ATOM 963 C CA . ALA A 1 119 ? -30.416 -5.061 39.590 1.00 98.31 119 ALA A CA 1
ATOM 964 C C . ALA A 1 119 ? -30.514 -5.944 38.333 1.00 98.31 119 ALA A C 1
ATOM 966 O O . ALA A 1 119 ? -29.576 -5.989 37.532 1.00 98.31 119 ALA A O 1
ATOM 967 N N . TYR A 1 120 ? -31.661 -6.591 38.097 1.00 98.56 120 TYR A N 1
ATOM 968 C CA . TYR A 1 120 ? -31.902 -7.341 36.861 1.00 98.56 120 TYR A CA 1
ATOM 969 C C . TYR A 1 120 ? -31.884 -6.430 35.620 1.00 98.56 120 TYR A C 1
ATOM 971 O O . TYR A 1 120 ? -31.235 -6.751 34.619 1.00 98.56 120 TYR A O 1
ATOM 979 N N . SER A 1 121 ? -32.527 -5.258 35.691 1.00 98.44 121 SER A N 1
ATOM 980 C CA . SER A 1 121 ? -32.539 -4.279 34.596 1.00 98.44 121 SER A CA 1
ATOM 981 C C . SER A 1 121 ? -31.133 -3.749 34.274 1.00 98.44 121 SER A C 1
ATOM 983 O O . SER A 1 121 ? -30.761 -3.654 33.101 1.00 98.44 121 SER A O 1
ATOM 985 N N . LEU A 1 122 ? -30.319 -3.480 35.301 1.00 98.50 122 LEU A N 1
ATOM 986 C CA . LEU A 1 122 ? -28.932 -3.036 35.171 1.00 98.50 122 LEU A CA 1
ATOM 987 C C . LEU A 1 122 ? -28.055 -4.145 34.586 1.00 98.50 122 LEU A C 1
ATOM 989 O O . LEU A 1 122 ? -27.307 -3.885 33.647 1.00 98.50 122 LEU A O 1
ATOM 993 N N . ARG A 1 123 ? -28.210 -5.396 35.038 1.00 98.31 123 ARG A N 1
ATOM 994 C CA . ARG A 1 123 ? -27.510 -6.559 34.468 1.00 98.31 123 ARG A CA 1
ATOM 995 C C . ARG A 1 123 ? -27.841 -6.763 32.985 1.00 98.31 123 ARG A C 1
ATOM 997 O O . ARG A 1 123 ? -26.943 -7.057 32.196 1.00 98.31 123 ARG A O 1
ATOM 1004 N N . ARG A 1 124 ? -29.100 -6.553 32.577 1.00 98.50 124 ARG A N 1
ATOM 1005 C CA . ARG A 1 124 ? -29.515 -6.596 31.161 1.00 98.50 124 ARG A CA 1
ATOM 1006 C C . ARG A 1 124 ? -28.910 -5.444 30.347 1.00 98.50 124 ARG A C 1
ATOM 1008 O O . ARG A 1 124 ? -28.409 -5.687 29.250 1.00 98.50 124 ARG A O 1
ATOM 1015 N N . LYS A 1 125 ? -28.909 -4.215 30.882 1.00 98.56 125 LYS A N 1
ATOM 1016 C CA . LYS A 1 125 ? -28.257 -3.047 30.256 1.00 98.56 125 LYS A CA 1
ATOM 1017 C C . LYS A 1 125 ? -26.749 -3.271 30.090 1.00 98.56 125 LYS A C 1
ATOM 1019 O O . LYS A 1 125 ? -26.233 -3.049 28.999 1.00 98.56 125 LYS A O 1
ATOM 1024 N N . LEU A 1 126 ? -26.071 -3.774 31.125 1.00 98.56 126 LEU A N 1
ATOM 1025 C CA . LEU A 1 126 ? -24.644 -4.110 31.114 1.00 98.56 126 LEU A CA 1
ATOM 1026 C C . LEU A 1 126 ? -24.319 -5.131 30.016 1.00 98.56 126 LEU A C 1
ATOM 1028 O O . LEU A 1 126 ? -23.415 -4.893 29.221 1.00 98.56 126 LEU A O 1
ATOM 1032 N N . LYS A 1 127 ? -25.089 -6.228 29.927 1.00 98.56 127 LYS A N 1
ATOM 1033 C CA . LYS A 1 127 ? -24.913 -7.244 28.877 1.00 98.56 127 LYS A CA 1
ATOM 1034 C C . LYS A 1 127 ? -25.030 -6.632 27.474 1.00 98.56 127 LYS A C 1
ATOM 1036 O O . LYS A 1 127 ? -24.121 -6.807 26.671 1.00 98.56 127 LYS A O 1
ATOM 1041 N N . SER A 1 128 ? -26.075 -5.840 27.216 1.00 98.50 128 SER A N 1
ATOM 1042 C CA . SER A 1 128 ? -26.263 -5.194 25.908 1.00 98.50 128 SER A CA 1
ATOM 1043 C C . SER A 1 128 ? -25.164 -4.179 25.567 1.00 98.50 128 SER A C 1
ATOM 1045 O O . SER A 1 128 ? -24.764 -4.076 24.409 1.00 98.50 128 SER A O 1
ATOM 1047 N N . GLN A 1 129 ? -24.647 -3.431 26.549 1.00 98.38 129 GLN A N 1
ATOM 1048 C CA . GLN A 1 129 ? -23.517 -2.522 26.318 1.00 98.38 129 GLN A CA 1
ATOM 1049 C C . GLN A 1 129 ? -22.216 -3.284 26.043 1.00 98.38 129 GLN A C 1
ATOM 1051 O O . GLN A 1 129 ? -21.450 -2.867 25.178 1.00 98.38 129 GLN A O 1
ATOM 1056 N N . LYS A 1 130 ? -21.992 -4.423 26.712 1.00 98.56 130 LYS A N 1
ATOM 1057 C CA . LYS A 1 130 ? -20.837 -5.289 26.455 1.00 98.56 130 LYS A CA 1
ATOM 1058 C C . LYS A 1 130 ? -20.865 -5.861 25.033 1.00 98.56 130 LYS A C 1
ATOM 1060 O O . LYS A 1 130 ? -19.891 -5.705 24.310 1.00 98.56 130 LYS A O 1
ATOM 1065 N N . GLU A 1 131 ? -22.000 -6.411 24.603 1.00 98.44 131 GLU A N 1
ATOM 1066 C CA . GLU A 1 131 ? -22.196 -6.929 23.237 1.00 98.44 131 GLU A CA 1
ATOM 1067 C C . GLU A 1 131 ? -21.982 -5.832 22.171 1.00 98.44 131 GLU A C 1
ATOM 1069 O O . GLU A 1 131 ? -21.340 -6.057 21.145 1.00 98.44 131 GLU A O 1
ATOM 1074 N N . LYS A 1 132 ? -22.460 -4.604 22.430 1.00 98.50 132 LYS A N 1
ATOM 1075 C CA . LYS A 1 132 ? -22.220 -3.440 21.555 1.00 98.50 132 LYS A CA 1
ATOM 1076 C C . LYS A 1 132 ? -20.752 -3.015 21.510 1.00 98.50 132 LYS A C 1
ATOM 1078 O O . LYS A 1 132 ? -20.295 -2.571 20.458 1.00 98.50 132 LYS A O 1
ATOM 1083 N N . LEU A 1 133 ? -20.029 -3.115 22.625 1.00 98.56 133 LEU A N 1
ATOM 1084 C CA . LEU A 1 133 ? -18.598 -2.819 22.685 1.00 98.56 133 LEU A CA 1
ATOM 1085 C C . LEU A 1 133 ? -17.795 -3.869 21.908 1.00 98.56 133 LEU A C 1
ATOM 1087 O O . LEU A 1 133 ? -17.012 -3.497 21.042 1.00 98.56 133 LEU A O 1
ATOM 1091 N N . GLU A 1 134 ? -18.057 -5.156 22.143 1.00 98.50 134 GLU A N 1
ATOM 1092 C CA . GLU A 1 134 ? -17.432 -6.281 21.431 1.00 98.50 134 GLU A CA 1
ATOM 1093 C C . GLU A 1 134 ? -17.673 -6.180 19.907 1.00 98.50 134 GLU A C 1
ATOM 1095 O O . GLU A 1 134 ? -16.740 -6.310 19.115 1.00 98.50 134 GLU A O 1
ATOM 1100 N N . SER A 1 135 ? -18.892 -5.826 19.478 1.00 98.56 135 SER A N 1
ATOM 1101 C CA . SER A 1 135 ? -19.214 -5.570 18.063 1.00 98.56 135 SER A CA 1
ATOM 1102 C C . SER A 1 135 ? -18.436 -4.387 17.460 1.00 98.56 135 SER A C 1
ATOM 1104 O O . SER A 1 135 ? -17.951 -4.481 16.329 1.00 98.56 135 SER A O 1
ATOM 1106 N N . LYS A 1 136 ? -18.271 -3.282 18.203 1.00 98.56 136 LYS A N 1
ATOM 1107 C CA . LYS A 1 136 ? -17.470 -2.128 17.757 1.00 98.56 136 LYS A CA 1
ATOM 1108 C C . LYS A 1 136 ? -15.976 -2.435 17.703 1.00 98.56 136 LYS A C 1
ATOM 1110 O O . LYS A 1 136 ? -15.312 -1.975 16.779 1.00 98.56 136 LYS A O 1
ATOM 1115 N N . GLU A 1 137 ? -15.463 -3.216 18.648 1.00 98.69 137 GLU A N 1
ATOM 1116 C CA . GLU A 1 137 ? -14.065 -3.650 18.688 1.00 98.69 137 GLU A CA 1
ATOM 1117 C C . GLU A 1 137 ? -13.732 -4.523 17.466 1.00 98.69 137 GLU A C 1
ATOM 1119 O O . GLU A 1 137 ? -12.742 -4.283 16.776 1.00 98.69 137 GLU A O 1
ATOM 1124 N N . LEU A 1 138 ? -14.611 -5.467 17.110 1.00 98.62 138 LEU A N 1
ATOM 1125 C CA . LEU A 1 138 ? -14.485 -6.253 15.876 1.00 98.62 138 LEU A CA 1
ATOM 1126 C C . LEU A 1 138 ? -14.471 -5.364 14.621 1.00 98.62 138 LEU A C 1
ATOM 1128 O O . LEU A 1 138 ? -13.625 -5.549 13.745 1.00 98.62 138 LEU A O 1
ATOM 1132 N N . HIS A 1 139 ? -15.355 -4.363 14.543 1.00 98.62 139 HIS A N 1
ATOM 1133 C CA . HIS A 1 139 ? -15.379 -3.428 13.415 1.00 98.62 139 HIS A CA 1
ATOM 1134 C C . HIS A 1 139 ? -14.114 -2.552 13.343 1.00 98.62 139 HIS A C 1
ATOM 1136 O O . HIS A 1 139 ? -13.561 -2.362 12.261 1.00 98.62 139 HIS A O 1
ATOM 1142 N N . MET A 1 140 ? -13.608 -2.068 14.483 1.00 98.62 140 MET A N 1
ATOM 1143 C CA . MET A 1 140 ? -12.345 -1.323 14.552 1.00 98.62 140 MET A CA 1
ATOM 1144 C C . MET A 1 140 ? -11.155 -2.161 14.084 1.00 98.62 140 MET A C 1
ATOM 1146 O O . MET A 1 140 ? -10.316 -1.660 13.337 1.00 98.62 140 MET A O 1
ATOM 1150 N N . ASN A 1 141 ? -11.090 -3.435 14.472 1.00 98.62 141 ASN A N 1
ATOM 1151 C CA . ASN A 1 141 ? -10.011 -4.326 14.053 1.00 98.62 141 ASN A CA 1
ATOM 1152 C C . ASN A 1 141 ? -10.083 -4.662 12.553 1.00 98.62 141 ASN A C 1
ATOM 1154 O O . ASN A 1 141 ? -9.049 -4.639 11.887 1.00 98.62 141 ASN A O 1
ATOM 1158 N N . LEU A 1 142 ? -11.284 -4.834 11.985 1.00 98.69 142 LEU A N 1
ATOM 1159 C CA . LEU A 1 142 ? -11.468 -4.964 10.533 1.00 98.69 142 LEU A CA 1
ATOM 1160 C C . LEU A 1 142 ? -11.032 -3.695 9.774 1.00 98.69 142 LEU A C 1
ATOM 1162 O O . LEU A 1 142 ? -10.361 -3.787 8.748 1.00 98.69 142 LEU A O 1
ATOM 1166 N N . LEU A 1 143 ? -11.372 -2.504 10.282 1.00 98.69 143 LEU A N 1
ATOM 1167 C CA . LEU A 1 143 ? -10.937 -1.237 9.685 1.00 98.69 143 LEU A CA 1
ATOM 1168 C C . LEU A 1 143 ? -9.413 -1.067 9.743 1.00 98.69 143 LEU A C 1
ATOM 1170 O O . LEU A 1 143 ? -8.819 -0.660 8.748 1.00 98.69 143 LEU A O 1
ATOM 1174 N N . ARG A 1 144 ? -8.768 -1.429 10.861 1.00 98.75 144 ARG A N 1
ATOM 1175 C CA . ARG A 1 144 ? -7.299 -1.431 10.986 1.00 98.75 144 ARG A CA 1
ATOM 1176 C C . ARG A 1 144 ? -6.647 -2.360 9.960 1.00 98.75 144 ARG A C 1
ATOM 1178 O O . ARG A 1 144 ? -5.756 -1.916 9.247 1.00 98.75 144 ARG A O 1
ATOM 1185 N N . GLN A 1 145 ? -7.143 -3.593 9.819 1.00 98.69 145 GLN A N 1
ATOM 1186 C CA . GLN A 1 145 ? -6.674 -4.537 8.792 1.00 98.69 145 GLN A CA 1
ATOM 1187 C C . GLN A 1 145 ? -6.867 -4.002 7.366 1.00 98.69 145 GLN A C 1
ATOM 1189 O O . GLN A 1 145 ? -6.020 -4.217 6.499 1.00 98.69 145 GLN A O 1
ATOM 1194 N N . LYS A 1 146 ? -7.966 -3.280 7.099 1.00 98.69 146 LYS A N 1
ATOM 1195 C CA . LYS A 1 146 ? -8.179 -2.686 5.775 1.00 98.69 146 LYS A CA 1
ATOM 1196 C C . LYS A 1 146 ? -7.248 -1.500 5.510 1.00 98.69 146 LYS A C 1
ATOM 1198 O O . LYS A 1 146 ? -6.820 -1.334 4.371 1.00 98.69 146 LYS A O 1
ATOM 1203 N N . ILE A 1 147 ? -6.913 -0.710 6.532 1.00 98.62 147 ILE A N 1
ATOM 1204 C CA . ILE A 1 147 ? -5.922 0.371 6.429 1.00 98.62 147 ILE A CA 1
ATOM 1205 C C . ILE A 1 147 ? -4.542 -0.207 6.103 1.00 98.62 147 ILE A C 1
ATOM 1207 O O . ILE A 1 147 ? -3.962 0.212 5.106 1.00 98.62 147 ILE A O 1
ATOM 1211 N N . THR A 1 148 ? -4.065 -1.218 6.840 1.00 98.56 148 THR A N 1
ATOM 1212 C CA . THR A 1 148 ? -2.747 -1.826 6.572 1.00 98.56 148 THR A CA 1
ATOM 1213 C C . THR A 1 148 ? -2.671 -2.420 5.164 1.00 98.56 148 THR A C 1
ATOM 1215 O O . THR A 1 148 ? -1.714 -2.152 4.445 1.00 98.56 148 THR A O 1
ATOM 1218 N N . GLN A 1 149 ? -3.722 -3.114 4.703 1.00 98.44 149 GLN A N 1
ATOM 1219 C CA . GLN A 1 149 ? -3.787 -3.613 3.322 1.00 98.44 149 GLN A CA 1
ATOM 1220 C C . GLN A 1 149 ? -3.705 -2.478 2.282 1.00 98.44 149 GLN A C 1
ATOM 1222 O O . GLN A 1 149 ? -3.012 -2.602 1.275 1.00 98.44 149 GLN A O 1
ATOM 1227 N N . LEU A 1 150 ? -4.411 -1.362 2.499 1.00 98.38 150 LEU A N 1
ATOM 1228 C CA . LEU A 1 150 ? -4.381 -0.217 1.580 1.00 98.38 150 LEU A CA 1
ATOM 1229 C C . LEU A 1 150 ? -3.026 0.506 1.588 1.00 98.38 150 LEU A C 1
ATOM 1231 O O . LEU A 1 150 ? -2.615 1.042 0.557 1.00 98.38 150 LEU A O 1
ATOM 1235 N N . GLU A 1 151 ? -2.326 0.519 2.721 1.00 98.44 151 GLU A N 1
ATOM 1236 C CA . GLU A 1 151 ? -0.970 1.058 2.841 1.00 98.44 151 GLU A CA 1
ATOM 1237 C C . GLU A 1 151 ? 0.051 0.179 2.105 1.00 98.44 151 GLU A C 1
ATOM 1239 O O . GLU A 1 151 ? 0.850 0.711 1.332 1.00 98.44 151 GLU A O 1
ATOM 1244 N N . GLU A 1 152 ? -0.031 -1.147 2.244 1.00 98.00 152 GLU A N 1
ATOM 1245 C CA . GLU A 1 152 ? 0.762 -2.120 1.479 1.00 98.00 152 GLU A CA 1
ATOM 1246 C C . GLU A 1 152 ? 0.504 -1.996 -0.034 1.00 98.00 152 GLU A C 1
ATOM 1248 O O . GLU A 1 152 ? 1.440 -1.809 -0.815 1.00 98.00 152 GLU A O 1
ATOM 1253 N N . GLU A 1 153 ? -0.765 -1.997 -0.466 1.00 98.06 153 GLU A N 1
ATOM 1254 C CA . GLU A 1 153 ? -1.142 -1.784 -1.871 1.00 98.06 153 GLU A CA 1
ATOM 1255 C C . GLU A 1 153 ? -0.583 -0.459 -2.420 1.00 98.06 153 GLU A C 1
ATOM 1257 O O . GLU A 1 153 ? -0.112 -0.399 -3.559 1.00 98.06 153 GLU A O 1
ATOM 1262 N N . LYS A 1 154 ? -0.617 0.619 -1.626 1.00 98.31 154 LYS A N 1
ATOM 1263 C CA . LYS A 1 154 ? -0.068 1.929 -2.003 1.00 98.31 154 LYS A CA 1
ATOM 1264 C C . LYS A 1 154 ? 1.457 1.898 -2.128 1.00 98.31 154 LYS A C 1
ATOM 1266 O O . LYS A 1 154 ? 1.984 2.507 -3.062 1.00 98.31 154 LYS A O 1
ATOM 1271 N N . GLN A 1 155 ? 2.163 1.210 -1.230 1.00 97.81 155 GLN A N 1
ATOM 1272 C CA . GLN A 1 155 ? 3.618 1.050 -1.315 1.00 97.81 155 GLN A CA 1
ATOM 1273 C C . GLN A 1 155 ? 4.004 0.290 -2.590 1.00 97.81 155 GLN A C 1
ATOM 1275 O O . GLN A 1 155 ? 4.810 0.795 -3.372 1.00 97.81 155 GLN A O 1
ATOM 1280 N N . VAL A 1 156 ? 3.345 -0.840 -2.874 1.00 97.69 156 VAL A N 1
ATOM 1281 C CA . VAL A 1 156 ? 3.571 -1.631 -4.099 1.00 97.69 156 VAL A CA 1
ATOM 1282 C C . VAL A 1 156 ? 3.288 -0.809 -5.360 1.00 97.69 156 VAL A C 1
ATOM 1284 O O . VAL A 1 156 ? 4.115 -0.776 -6.269 1.00 97.69 156 VAL A O 1
ATOM 1287 N N . ARG A 1 157 ? 2.167 -0.072 -5.421 1.00 97.69 157 ARG A N 1
ATOM 1288 C CA . ARG A 1 157 ? 1.859 0.807 -6.569 1.00 97.69 157 ARG A CA 1
ATOM 1289 C C . ARG A 1 157 ? 2.903 1.911 -6.763 1.00 97.69 157 ARG A C 1
ATOM 1291 O O . ARG A 1 157 ? 3.221 2.236 -7.903 1.00 97.69 157 ARG A O 1
ATOM 1298 N N . THR A 1 158 ? 3.438 2.472 -5.677 1.00 97.31 158 THR A N 1
ATOM 1299 C CA . THR A 1 158 ? 4.508 3.486 -5.733 1.00 97.31 158 THR A CA 1
ATOM 1300 C C . THR A 1 158 ? 5.814 2.893 -6.273 1.00 97.31 158 THR A C 1
ATOM 1302 O O . THR A 1 158 ? 6.439 3.502 -7.138 1.00 97.31 158 THR A O 1
ATOM 1305 N N . ALA A 1 159 ? 6.195 1.691 -5.826 1.00 97.31 159 ALA A N 1
ATOM 1306 C CA . ALA A 1 159 ? 7.379 0.987 -6.324 1.00 97.31 159 ALA A CA 1
ATOM 1307 C C . ALA A 1 159 ? 7.263 0.660 -7.825 1.00 97.31 159 ALA A C 1
ATOM 1309 O O . ALA A 1 159 ? 8.141 1.026 -8.602 1.00 97.31 159 ALA A O 1
ATOM 1310 N N . LEU A 1 160 ? 6.130 0.092 -8.256 1.00 97.62 160 LEU A N 1
ATOM 1311 C CA . LEU A 1 160 ? 5.860 -0.207 -9.669 1.00 97.62 160 LEU A CA 1
ATOM 1312 C C . LEU A 1 160 ? 5.850 1.049 -10.559 1.00 97.62 160 LEU A C 1
ATOM 1314 O O . LEU A 1 160 ? 6.227 0.982 -11.729 1.00 97.62 160 LEU A O 1
ATOM 1318 N N . ALA A 1 161 ? 5.422 2.202 -10.033 1.00 97.19 161 ALA A N 1
ATOM 1319 C CA . ALA A 1 161 ? 5.506 3.471 -10.755 1.00 97.19 161 ALA A CA 1
ATOM 1320 C C . ALA A 1 161 ? 6.967 3.921 -10.947 1.00 97.19 161 ALA A C 1
ATOM 1322 O O . ALA A 1 161 ? 7.336 4.313 -12.053 1.00 97.19 161 ALA A O 1
ATOM 1323 N N . ALA A 1 162 ? 7.806 3.796 -9.914 1.00 97.50 162 ALA A N 1
ATOM 1324 C CA . ALA A 1 162 ? 9.232 4.109 -10.001 1.00 97.50 162 ALA A CA 1
ATOM 1325 C C . ALA A 1 162 ? 9.975 3.180 -10.983 1.00 97.50 162 ALA A C 1
ATOM 1327 O O . ALA A 1 162 ? 10.695 3.668 -11.854 1.00 97.50 162 ALA A O 1
ATOM 1328 N N . GLU A 1 163 ? 9.736 1.864 -10.919 1.00 96.81 163 GLU A N 1
ATOM 1329 C CA . GLU A 1 163 ? 10.285 0.887 -11.876 1.00 96.81 163 GLU A CA 1
ATOM 1330 C C . GLU A 1 163 ? 9.855 1.192 -13.319 1.00 96.81 163 GLU A C 1
ATOM 1332 O O . GLU A 1 163 ? 10.664 1.144 -14.248 1.00 96.81 163 GLU A O 1
ATOM 1337 N N . ARG A 1 164 ? 8.581 1.560 -13.524 1.00 97.75 164 ARG A N 1
ATOM 1338 C CA . ARG A 1 164 ? 8.058 1.967 -14.835 1.00 97.75 164 ARG A CA 1
ATOM 1339 C C . ARG A 1 164 ? 8.774 3.209 -15.367 1.00 97.75 164 ARG A C 1
ATOM 1341 O O . ARG A 1 164 ? 9.083 3.260 -16.558 1.00 97.75 164 ARG A O 1
ATOM 1348 N N . ASP A 1 165 ? 9.029 4.205 -14.525 1.00 97.69 165 ASP A N 1
ATOM 1349 C CA . ASP A 1 165 ? 9.718 5.431 -14.932 1.00 97.69 165 ASP A CA 1
ATOM 1350 C C . ASP A 1 165 ? 11.208 5.199 -15.219 1.00 97.69 165 ASP A C 1
ATOM 1352 O O . ASP A 1 165 ? 11.733 5.743 -16.197 1.00 97.69 165 ASP A O 1
ATOM 1356 N N . GLU A 1 166 ? 11.874 4.318 -14.468 1.00 97.69 166 GLU A N 1
ATOM 1357 C CA . GLU A 1 166 ? 13.235 3.871 -14.775 1.00 97.69 166 GLU A CA 1
ATOM 1358 C C . GLU A 1 166 ? 13.297 3.090 -16.100 1.00 97.69 166 GLU A C 1
ATOM 1360 O O . GLU A 1 166 ? 14.128 3.397 -16.962 1.00 97.69 166 GLU A O 1
ATOM 1365 N N . ALA A 1 167 ? 12.367 2.158 -16.332 1.00 97.25 167 ALA A N 1
ATOM 1366 C CA . ALA A 1 167 ? 12.251 1.436 -17.598 1.00 97.25 167 ALA A CA 1
ATOM 1367 C C . ALA A 1 167 ? 11.990 2.391 -18.780 1.00 97.25 167 ALA A C 1
ATOM 1369 O O . ALA A 1 167 ? 12.647 2.294 -19.820 1.00 97.25 167 ALA A O 1
ATOM 1370 N N . ASN A 1 168 ? 11.105 3.381 -18.616 1.00 98.06 168 ASN A N 1
ATOM 1371 C CA . ASN A 1 168 ? 10.865 4.430 -19.614 1.00 98.06 168 ASN A CA 1
ATOM 1372 C C . ASN A 1 168 ? 12.129 5.264 -19.893 1.00 98.06 168 ASN A C 1
ATOM 1374 O O . ASN A 1 168 ? 12.404 5.613 -21.046 1.00 98.06 168 ASN A O 1
ATOM 1378 N N . LEU A 1 169 ? 12.919 5.584 -18.863 1.00 98.06 169 LEU A N 1
ATOM 1379 C CA . LEU A 1 169 ? 14.197 6.280 -19.013 1.00 98.06 169 LEU A CA 1
ATOM 1380 C C . LEU A 1 169 ? 15.211 5.421 -19.787 1.00 98.06 169 LEU A C 1
ATOM 1382 O O . LEU A 1 169 ? 15.892 5.939 -20.677 1.00 98.06 169 LEU A O 1
ATOM 1386 N N . ALA A 1 170 ? 15.296 4.123 -19.486 1.00 98.00 170 ALA A N 1
ATOM 1387 C CA . ALA A 1 170 ? 16.155 3.173 -20.187 1.00 98.00 170 ALA A CA 1
ATOM 1388 C C . ALA A 1 170 ? 15.767 3.043 -21.670 1.00 98.00 170 ALA A C 1
ATOM 1390 O O . ALA A 1 170 ? 16.627 3.194 -22.538 1.00 98.00 170 ALA A O 1
ATOM 1391 N N . VAL A 1 171 ? 14.473 2.894 -21.981 1.00 98.25 171 VAL A N 1
ATOM 1392 C CA . VAL A 1 171 ? 13.955 2.878 -23.361 1.00 98.25 171 VAL A CA 1
ATOM 1393 C C . VAL A 1 171 ? 14.309 4.172 -24.102 1.00 98.25 171 VAL A C 1
ATOM 1395 O O . VAL A 1 171 ? 14.818 4.117 -25.221 1.00 98.25 171 VAL A O 1
ATOM 1398 N N . ARG A 1 172 ? 14.139 5.348 -23.479 1.00 98.19 172 ARG A N 1
ATOM 1399 C CA . ARG A 1 172 ? 14.531 6.641 -24.080 1.00 98.19 172 ARG A CA 1
ATOM 1400 C C . ARG A 1 172 ? 16.040 6.754 -24.332 1.00 98.19 172 ARG A C 1
ATOM 1402 O O . ARG A 1 172 ? 16.439 7.363 -25.324 1.00 98.19 172 ARG A O 1
ATOM 1409 N N . LYS A 1 173 ? 16.886 6.193 -23.458 1.00 98.31 173 LYS A N 1
ATOM 1410 C CA . LYS A 1 173 ? 18.347 6.126 -23.664 1.00 98.31 173 LYS A CA 1
ATOM 1411 C C . LYS A 1 173 ? 18.688 5.209 -24.843 1.00 98.31 173 LYS A C 1
ATOM 1413 O O . LYS A 1 173 ? 19.426 5.636 -25.730 1.00 98.31 173 LYS A O 1
ATOM 1418 N N . LEU A 1 174 ? 18.106 4.008 -24.883 1.00 98.19 174 LEU A N 1
ATOM 1419 C CA . LEU A 1 174 ? 18.311 3.032 -25.956 1.00 98.19 174 LEU A CA 1
ATOM 1420 C C . LEU A 1 174 ? 17.856 3.575 -27.315 1.00 98.19 174 LEU A C 1
ATOM 1422 O O . LEU A 1 174 ? 18.606 3.478 -28.282 1.00 98.19 174 LEU A O 1
ATOM 1426 N N . HIS A 1 175 ? 16.705 4.251 -27.379 1.00 98.25 175 HIS A N 1
ATOM 1427 C CA . HIS A 1 175 ? 16.223 4.887 -28.607 1.00 98.25 175 HIS A CA 1
ATOM 1428 C C . HIS A 1 175 ? 17.234 5.908 -29.155 1.00 98.25 175 HIS A C 1
ATOM 1430 O O . HIS A 1 175 ? 17.627 5.825 -30.315 1.00 98.25 175 HIS A O 1
ATOM 1436 N N . LYS A 1 176 ? 17.767 6.793 -28.298 1.00 98.50 176 LYS A N 1
ATOM 1437 C CA . LYS A 1 176 ? 18.818 7.755 -28.682 1.00 98.50 176 LYS A CA 1
ATOM 1438 C C . LYS A 1 176 ? 20.115 7.084 -29.142 1.00 98.50 176 LYS A C 1
ATOM 1440 O O . LYS A 1 176 ? 20.814 7.637 -29.991 1.00 98.50 176 LYS A O 1
ATOM 1445 N N . THR A 1 177 ? 20.481 5.921 -28.595 1.00 98.06 177 THR A N 1
ATOM 1446 C CA . THR A 1 177 ? 21.633 5.160 -29.110 1.00 98.06 177 THR A CA 1
ATOM 1447 C C . THR A 1 177 ? 21.331 4.513 -30.458 1.00 98.06 177 THR A C 1
ATOM 1449 O O . THR A 1 177 ? 22.177 4.580 -31.346 1.00 98.06 177 THR A O 1
ATOM 1452 N N . THR A 1 178 ? 20.121 3.984 -30.662 1.00 98.12 178 THR A N 1
ATOM 1453 C CA . THR A 1 178 ? 19.672 3.438 -31.950 1.00 98.12 178 THR A CA 1
ATOM 1454 C C . THR A 1 178 ? 19.663 4.514 -33.037 1.00 98.12 178 THR A C 1
ATOM 1456 O O . THR A 1 178 ? 20.237 4.292 -34.095 1.00 98.12 178 THR A O 1
ATOM 1459 N N . GLU A 1 179 ? 19.124 5.709 -32.771 1.00 98.38 179 GLU A N 1
ATOM 1460 C CA . GLU A 1 179 ? 19.161 6.852 -33.703 1.00 98.38 179 GLU A CA 1
ATOM 1461 C C . GLU A 1 179 ? 20.593 7.243 -34.109 1.00 98.38 179 GLU A C 1
ATOM 1463 O O . GLU A 1 179 ? 20.855 7.563 -35.269 1.00 98.38 179 GLU A O 1
ATOM 1468 N N . ARG A 1 180 ? 21.537 7.236 -33.156 1.00 98.38 180 ARG A N 1
ATOM 1469 C CA . ARG A 1 180 ? 22.954 7.549 -33.419 1.00 98.38 180 ARG A CA 1
ATOM 1470 C C . ARG A 1 180 ? 23.620 6.479 -34.280 1.00 98.38 180 ARG A C 1
ATOM 1472 O O . ARG A 1 180 ? 24.300 6.828 -35.241 1.00 98.38 180 ARG A O 1
ATOM 1479 N N . LEU A 1 181 ? 23.407 5.204 -33.953 1.00 98.00 181 LEU A N 1
ATOM 1480 C CA . LEU A 1 181 ? 23.935 4.075 -34.722 1.00 98.00 181 LEU A CA 1
ATOM 1481 C C . LEU A 1 181 ? 23.329 4.024 -36.130 1.00 98.00 181 LEU A C 1
ATOM 1483 O O . LEU A 1 181 ? 24.053 3.774 -37.088 1.00 98.00 181 LEU A O 1
ATOM 1487 N N . GLN A 1 182 ? 22.040 4.343 -36.277 1.00 98.38 182 GLN A N 1
ATOM 1488 C CA . GLN A 1 182 ? 21.375 4.436 -37.577 1.00 98.38 182 GLN A CA 1
ATOM 1489 C C . GLN A 1 182 ? 22.020 5.519 -38.454 1.00 98.38 182 GLN A C 1
ATOM 1491 O O . GLN A 1 182 ? 22.420 5.234 -39.577 1.00 98.38 182 GLN A O 1
ATOM 1496 N N . LYS A 1 183 ? 22.245 6.727 -37.915 1.00 98.38 183 LYS A N 1
ATOM 1497 C CA . LYS A 1 183 ? 22.956 7.802 -38.635 1.00 98.38 183 LYS A CA 1
ATOM 1498 C C . LYS A 1 183 ? 24.378 7.404 -39.044 1.00 98.38 183 LYS A C 1
ATOM 1500 O O . LYS A 1 183 ? 24.805 7.730 -40.145 1.00 98.38 183 LYS A O 1
ATOM 1505 N N . GLN A 1 184 ? 25.110 6.690 -38.185 1.00 98.12 184 GLN A N 1
ATOM 1506 C CA . GLN A 1 184 ? 26.440 6.169 -38.528 1.00 98.12 184 GLN A CA 1
ATOM 1507 C C . GLN A 1 184 ? 26.381 5.106 -39.635 1.00 98.12 184 GLN A C 1
ATOM 1509 O O . GLN A 1 184 ? 27.227 5.114 -40.527 1.00 98.12 184 GLN A O 1
ATOM 1514 N N . LEU A 1 185 ? 25.379 4.223 -39.608 1.00 98.25 185 LEU A N 1
ATOM 1515 C CA . LEU A 1 185 ? 25.152 3.215 -40.642 1.00 98.25 185 LEU A CA 1
ATOM 1516 C C . LEU A 1 185 ? 24.810 3.850 -41.996 1.00 98.25 185 LEU A C 1
ATOM 1518 O O . LEU A 1 185 ? 25.299 3.384 -43.023 1.00 98.25 185 LEU A O 1
ATOM 1522 N N . ASP A 1 186 ? 24.005 4.909 -42.010 1.00 98.31 186 ASP A N 1
ATOM 1523 C CA . ASP A 1 186 ? 23.618 5.586 -43.248 1.00 98.31 186 ASP A CA 1
ATOM 1524 C C . ASP A 1 186 ? 24.795 6.373 -43.855 1.00 98.31 186 ASP A C 1
ATOM 1526 O O . ASP A 1 186 ? 25.081 6.198 -45.037 1.00 98.31 186 ASP A O 1
ATOM 1530 N N . LEU A 1 187 ? 25.603 7.072 -43.046 1.00 98.31 187 LEU A N 1
ATOM 1531 C CA . LEU A 1 187 ? 26.880 7.659 -43.495 1.00 98.31 187 LEU A CA 1
ATOM 1532 C C . LEU A 1 187 ? 27.870 6.596 -44.024 1.00 98.31 187 LEU A C 1
ATOM 1534 O O . LEU A 1 187 ? 28.573 6.810 -45.016 1.00 98.31 187 LEU A O 1
ATOM 1538 N N . ALA A 1 188 ? 27.927 5.419 -43.391 1.00 97.44 188 ALA A N 1
ATOM 1539 C CA . ALA A 1 188 ? 28.740 4.302 -43.875 1.00 97.44 188 ALA A CA 1
ATOM 1540 C C . ALA A 1 188 ? 28.225 3.750 -45.221 1.00 97.44 188 ALA A C 1
ATOM 1542 O O . ALA A 1 188 ? 29.015 3.371 -46.083 1.00 97.44 188 ALA A O 1
ATOM 1543 N N . ARG A 1 189 ? 26.905 3.737 -45.445 1.00 98.31 189 ARG A N 1
ATOM 1544 C CA . ARG A 1 189 ? 26.307 3.364 -46.738 1.00 98.31 189 ARG A CA 1
ATOM 1545 C C . ARG A 1 189 ? 26.621 4.393 -47.823 1.00 98.31 189 ARG A C 1
ATOM 1547 O O . ARG A 1 189 ? 27.046 3.988 -48.902 1.00 98.31 189 ARG A O 1
ATOM 1554 N N . GLU A 1 190 ? 26.478 5.684 -47.527 1.00 98.25 190 GLU A N 1
ATOM 1555 C CA . GLU A 1 190 ? 26.796 6.787 -48.446 1.00 98.25 190 GLU A CA 1
ATOM 1556 C C . GLU A 1 190 ? 28.263 6.742 -48.899 1.00 98.25 190 GLU A C 1
ATOM 1558 O O . GLU A 1 190 ? 28.554 6.759 -50.098 1.00 98.25 190 GLU A O 1
ATOM 1563 N N . THR A 1 191 ? 29.196 6.577 -47.957 1.00 98.00 191 THR A N 1
ATOM 1564 C CA . THR A 1 191 ? 30.631 6.438 -48.268 1.00 98.00 191 THR A CA 1
ATOM 1565 C C . THR A 1 191 ? 30.943 5.168 -49.066 1.00 98.00 191 THR A C 1
ATOM 1567 O O . THR A 1 191 ? 31.738 5.222 -50.001 1.00 98.00 191 THR A O 1
ATOM 1570 N N . ILE A 1 192 ? 30.275 4.039 -48.796 1.00 98.00 192 ILE A N 1
ATOM 1571 C CA . ILE A 1 192 ? 30.381 2.834 -49.640 1.00 98.00 192 ILE A CA 1
ATOM 1572 C C . ILE A 1 192 ? 29.863 3.098 -51.064 1.00 98.00 192 ILE A C 1
ATOM 1574 O O . ILE A 1 192 ? 30.448 2.588 -52.021 1.00 98.00 192 ILE A O 1
ATOM 1578 N N . THR A 1 193 ? 28.785 3.870 -51.242 1.00 98.12 193 THR A N 1
ATOM 1579 C CA . THR A 1 193 ? 28.276 4.208 -52.584 1.00 98.12 193 THR A CA 1
ATOM 1580 C C . THR A 1 193 ? 29.197 5.162 -53.347 1.00 98.12 193 THR A C 1
ATOM 1582 O O . THR A 1 193 ? 29.462 4.911 -54.521 1.00 98.12 193 THR A O 1
ATOM 1585 N N . ASP A 1 194 ? 29.765 6.172 -52.686 1.00 98.00 194 ASP A N 1
ATOM 1586 C CA . ASP A 1 194 ? 30.760 7.087 -53.268 1.00 98.00 194 ASP A CA 1
ATOM 1587 C C . ASP A 1 194 ? 32.048 6.348 -53.679 1.00 98.00 194 ASP A C 1
ATOM 1589 O O . ASP A 1 194 ? 32.525 6.490 -54.806 1.00 98.00 194 ASP A O 1
ATOM 1593 N N . LEU A 1 195 ? 32.568 5.463 -52.820 1.00 97.75 195 LEU A N 1
ATOM 1594 C CA . LEU A 1 195 ? 33.731 4.633 -53.149 1.00 97.75 195 LEU A CA 1
ATOM 1595 C C . LEU A 1 195 ? 33.458 3.673 -54.316 1.00 97.75 195 LEU A C 1
ATOM 1597 O O . LEU A 1 195 ? 34.348 3.446 -55.137 1.00 97.75 195 LEU A O 1
ATOM 1601 N N . LYS A 1 196 ? 32.236 3.134 -54.438 1.00 98.25 196 LYS A N 1
ATOM 1602 C CA . LYS A 1 196 ? 31.834 2.332 -55.607 1.00 98.25 196 LYS A CA 1
ATOM 1603 C C . LYS A 1 196 ? 31.800 3.168 -56.889 1.00 98.25 196 LYS A C 1
ATOM 1605 O O . LYS A 1 196 ? 32.303 2.689 -57.902 1.00 98.25 196 LYS A O 1
ATOM 1610 N N . ALA A 1 197 ? 31.275 4.395 -56.841 1.00 97.81 197 ALA A N 1
ATOM 1611 C CA . ALA A 1 197 ? 31.254 5.305 -57.989 1.00 97.81 197 ALA A CA 1
ATOM 1612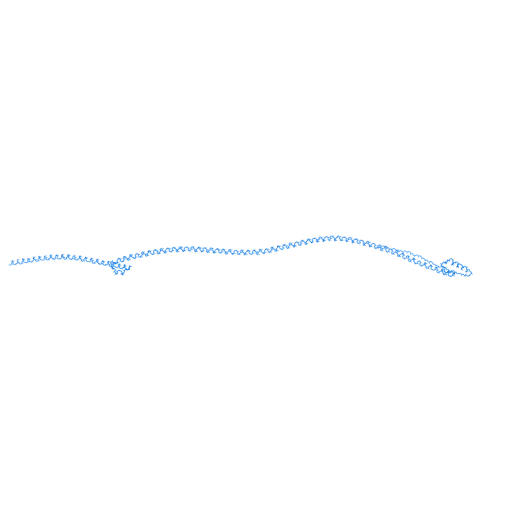 C C . ALA A 1 197 ? 32.680 5.652 -58.462 1.00 97.81 197 ALA A C 1
ATOM 1614 O O . ALA A 1 197 ? 33.019 5.434 -59.628 1.00 97.81 197 ALA A O 1
ATOM 1615 N N . LYS A 1 198 ? 33.560 6.045 -57.533 1.00 97.31 198 LYS A N 1
ATOM 1616 C CA . LYS A 1 198 ? 34.989 6.303 -57.799 1.00 97.31 198 LYS A CA 1
ATOM 1617 C C . LYS A 1 198 ? 35.721 5.078 -58.350 1.00 97.31 198 LYS A C 1
ATOM 1619 O O . LYS A 1 198 ? 36.601 5.210 -59.203 1.00 97.31 198 LYS A O 1
ATOM 1624 N N . LEU A 1 199 ? 35.358 3.873 -57.904 1.00 97.75 199 LEU A N 1
ATOM 1625 C CA . LEU A 1 199 ? 35.911 2.629 -58.442 1.00 97.75 199 LEU A CA 1
ATOM 1626 C C . LEU A 1 199 ? 35.462 2.381 -59.894 1.00 97.75 199 LEU A C 1
ATOM 1628 O O . LEU A 1 199 ? 36.290 1.976 -60.710 1.00 97.75 199 LEU A O 1
ATOM 1632 N N . SER A 1 200 ? 34.198 2.651 -60.249 1.00 97.31 200 SER A N 1
ATOM 1633 C CA . SER A 1 200 ? 33.748 2.600 -61.652 1.00 97.31 200 SER A CA 1
ATOM 1634 C C . SER A 1 200 ? 34.446 3.643 -62.529 1.00 97.31 200 SER A C 1
ATOM 1636 O O . SER A 1 200 ? 34.975 3.272 -63.573 1.00 97.31 200 SER A O 1
ATOM 1638 N N . GLU A 1 201 ? 34.558 4.897 -62.081 1.00 97.25 201 GLU A N 1
ATOM 1639 C CA . GLU A 1 201 ? 35.290 5.956 -62.798 1.00 97.25 201 GLU A CA 1
ATOM 1640 C C . GLU A 1 201 ? 36.760 5.569 -63.033 1.00 97.25 201 GLU A C 1
ATOM 1642 O O . GLU A 1 201 ? 37.285 5.694 -64.140 1.00 97.25 201 GLU A O 1
ATOM 1647 N N . THR A 1 202 ? 37.420 5.015 -62.010 1.00 97.31 202 THR A N 1
ATOM 1648 C CA . THR A 1 202 ? 38.802 4.521 -62.109 1.00 97.31 202 THR A CA 1
ATOM 1649 C C . THR A 1 202 ? 38.924 3.376 -63.119 1.00 97.31 202 THR A C 1
ATOM 1651 O O . THR A 1 202 ? 39.896 3.315 -63.875 1.00 97.31 202 THR A O 1
ATOM 1654 N N . ASN A 1 203 ? 37.938 2.475 -63.177 1.00 97.25 203 ASN A N 1
ATOM 1655 C CA . ASN A 1 203 ? 37.905 1.397 -64.165 1.00 97.25 203 ASN A CA 1
ATOM 1656 C C . ASN A 1 203 ? 37.690 1.927 -65.593 1.00 97.25 203 ASN A C 1
ATOM 1658 O O . ASN A 1 203 ? 38.373 1.466 -66.507 1.00 97.25 203 ASN A O 1
ATOM 1662 N N . GLU A 1 204 ? 36.824 2.924 -65.799 1.00 97.31 204 GLU A N 1
ATOM 1663 C CA . GLU A 1 204 ? 36.671 3.584 -67.103 1.00 97.31 204 GLU A CA 1
ATOM 1664 C C . GLU A 1 204 ? 37.954 4.286 -67.557 1.00 97.31 204 GLU A C 1
ATOM 1666 O O . GLU A 1 204 ? 38.360 4.149 -68.712 1.00 97.31 204 GLU A O 1
ATOM 1671 N N . LEU A 1 205 ? 38.614 5.022 -66.656 1.00 97.06 205 LEU A N 1
ATOM 1672 C CA . LEU A 1 205 ? 39.900 5.658 -66.943 1.00 97.06 205 LEU A CA 1
ATOM 1673 C C . LEU A 1 205 ? 40.954 4.610 -67.310 1.00 97.06 205 LEU A C 1
ATOM 1675 O O . LEU A 1 205 ? 41.661 4.781 -68.299 1.00 97.06 205 LEU A O 1
ATOM 1679 N N . LYS A 1 206 ? 41.003 3.480 -66.594 1.00 97.88 206 LYS A N 1
ATOM 1680 C CA . LYS A 1 206 ? 41.895 2.357 -66.910 1.00 97.88 206 LYS A CA 1
ATOM 1681 C C . LYS A 1 206 ? 41.614 1.755 -68.292 1.00 97.88 206 LYS A C 1
ATOM 1683 O O . LYS A 1 206 ? 42.566 1.443 -69.004 1.00 97.88 206 LYS A O 1
ATOM 1688 N N . ILE A 1 207 ? 40.347 1.615 -68.693 1.00 97.19 207 ILE A N 1
ATOM 1689 C CA . ILE A 1 207 ? 39.967 1.167 -70.046 1.00 97.19 207 ILE A CA 1
ATOM 1690 C C . ILE A 1 207 ? 40.474 2.169 -71.093 1.00 97.19 207 ILE A C 1
ATOM 1692 O O . ILE A 1 207 ? 41.225 1.775 -71.985 1.00 97.19 207 ILE A O 1
ATOM 1696 N N . LYS A 1 208 ? 40.182 3.467 -70.923 1.00 97.31 208 LYS A N 1
ATOM 1697 C CA . LYS A 1 208 ? 40.650 4.545 -71.817 1.00 97.31 208 LYS A CA 1
ATOM 1698 C C . LYS A 1 208 ? 42.182 4.578 -71.927 1.00 97.31 208 LYS A C 1
ATOM 1700 O O . LYS A 1 208 ? 42.719 4.716 -73.023 1.00 97.31 208 LYS A O 1
ATOM 1705 N N . THR A 1 209 ? 42.910 4.380 -70.825 1.00 97.06 209 THR A N 1
ATOM 1706 C CA . THR A 1 209 ? 44.382 4.282 -70.827 1.00 97.06 209 THR A CA 1
ATOM 1707 C C . THR A 1 209 ? 44.884 3.048 -71.585 1.00 97.06 209 THR A C 1
ATOM 1709 O O . THR A 1 209 ? 45.887 3.130 -72.293 1.00 97.06 209 THR A O 1
ATOM 1712 N N . LEU A 1 210 ? 44.210 1.898 -71.484 1.00 96.94 210 LEU A N 1
ATOM 1713 C CA . LEU A 1 210 ? 44.563 0.703 -72.262 1.00 96.94 210 LEU A CA 1
ATOM 1714 C C . LEU A 1 210 ? 44.300 0.895 -73.765 1.00 96.94 210 LEU A C 1
ATOM 1716 O O . LEU A 1 210 ? 45.105 0.450 -74.581 1.00 96.94 210 LEU A O 1
ATOM 1720 N N . GLU A 1 211 ? 43.226 1.590 -74.137 1.00 96.38 211 GLU A N 1
ATOM 1721 C CA . GLU A 1 211 ? 42.927 1.958 -75.528 1.00 96.38 211 GLU A CA 1
ATOM 1722 C C . GLU A 1 211 ? 43.962 2.939 -76.094 1.00 96.38 211 GLU A C 1
ATOM 1724 O O . GLU A 1 211 ? 44.505 2.701 -77.172 1.00 96.38 211 GLU A O 1
ATOM 1729 N N . GLN A 1 212 ? 44.321 3.982 -75.340 1.00 96.19 212 GLN A N 1
ATOM 1730 C CA . GLN A 1 212 ? 45.401 4.909 -75.702 1.00 96.19 212 GLN A CA 1
ATOM 1731 C C . GLN A 1 212 ? 46.754 4.199 -75.848 1.00 96.19 212 GLN A C 1
ATOM 1733 O O . GLN A 1 212 ? 47.503 4.479 -76.780 1.00 96.19 212 GLN A O 1
ATOM 1738 N N . ASN A 1 213 ? 47.074 3.240 -74.976 1.00 96.19 213 ASN A N 1
ATOM 1739 C CA . ASN A 1 213 ? 48.303 2.457 -75.112 1.00 96.19 213 ASN A CA 1
ATOM 1740 C C . ASN A 1 213 ? 48.307 1.593 -76.385 1.00 96.19 213 ASN A C 1
ATOM 1742 O O . ASN A 1 213 ? 49.346 1.499 -77.039 1.00 96.19 213 ASN A O 1
ATOM 1746 N N . ARG A 1 214 ? 47.160 1.020 -76.785 1.00 96.88 214 ARG A N 1
ATOM 1747 C CA . ARG A 1 214 ? 47.029 0.294 -78.063 1.00 96.88 214 ARG A CA 1
ATOM 1748 C C . ARG A 1 214 ? 47.259 1.213 -79.263 1.00 96.88 214 ARG A C 1
ATOM 1750 O O . ARG A 1 214 ? 48.058 0.867 -80.128 1.00 96.88 214 ARG A O 1
ATOM 1757 N N . THR A 1 215 ? 46.640 2.396 -79.296 1.00 96.06 215 THR A N 1
ATOM 1758 C CA . THR A 1 215 ? 46.835 3.341 -80.412 1.00 96.06 215 THR A CA 1
ATOM 1759 C C . THR A 1 215 ? 48.263 3.890 -80.459 1.00 96.06 215 THR A C 1
ATOM 1761 O O . THR A 1 215 ? 48.829 4.016 -81.542 1.00 96.06 215 THR A O 1
ATOM 1764 N N . ILE A 1 216 ? 48.912 4.123 -79.310 1.00 95.31 216 ILE A N 1
ATOM 1765 C CA . ILE A 1 216 ? 50.348 4.447 -79.242 1.00 95.31 216 ILE A CA 1
ATOM 1766 C C . ILE A 1 216 ? 51.201 3.300 -79.806 1.00 95.31 216 ILE A C 1
ATOM 1768 O O . ILE A 1 216 ? 52.162 3.554 -80.532 1.00 95.31 216 ILE A O 1
ATOM 1772 N N . GLU A 1 217 ? 50.877 2.039 -79.511 1.00 96.44 217 GLU A N 1
ATOM 1773 C CA . GLU A 1 217 ? 51.607 0.885 -80.047 1.00 96.44 217 GLU A CA 1
ATOM 1774 C C . GLU A 1 217 ? 51.424 0.741 -81.571 1.00 96.44 217 GLU A C 1
ATOM 1776 O O . GLU A 1 217 ? 52.384 0.459 -82.292 1.00 96.44 217 GLU A O 1
ATOM 1781 N N . GLU A 1 218 ? 50.219 0.990 -82.085 1.00 96.06 218 GLU A N 1
ATOM 1782 C CA . GLU A 1 218 ? 49.922 1.036 -83.521 1.00 96.06 218 GLU A CA 1
ATOM 1783 C C . GLU A 1 218 ? 50.662 2.178 -84.230 1.00 96.06 218 GLU A C 1
ATOM 1785 O O . GLU A 1 218 ? 51.292 1.947 -85.266 1.00 96.06 218 GLU A O 1
ATOM 1790 N N . LEU A 1 219 ? 50.671 3.380 -83.644 1.00 95.62 219 LEU A N 1
ATOM 1791 C CA . LEU A 1 219 ? 51.423 4.533 -84.145 1.00 95.62 219 LEU A CA 1
ATOM 1792 C C . LEU A 1 219 ? 52.938 4.289 -84.114 1.00 95.62 219 LEU A C 1
ATOM 1794 O O . LEU A 1 219 ? 53.629 4.624 -85.070 1.00 95.62 219 LEU A O 1
ATOM 1798 N N . ARG A 1 220 ? 53.472 3.625 -83.082 1.00 95.25 220 ARG A N 1
ATOM 1799 C CA . ARG A 1 220 ? 54.882 3.190 -83.055 1.00 95.25 220 ARG A CA 1
ATOM 1800 C C . ARG A 1 220 ? 55.187 2.185 -84.168 1.00 95.25 220 ARG A C 1
ATOM 1802 O O . ARG A 1 220 ? 56.227 2.283 -84.820 1.00 95.25 220 ARG A O 1
ATOM 1809 N N . LYS A 1 221 ? 54.280 1.237 -84.437 1.00 96.31 221 LYS A N 1
ATOM 1810 C CA . LYS A 1 221 ? 54.417 0.275 -85.548 1.00 96.31 221 LYS A CA 1
ATOM 1811 C C . LYS A 1 221 ? 54.356 0.964 -86.915 1.00 96.31 221 LYS A C 1
ATOM 1813 O O . LYS A 1 221 ? 55.101 0.565 -87.811 1.00 96.31 221 LYS A O 1
ATOM 1818 N N . SER A 1 222 ? 53.506 1.975 -87.107 1.00 95.44 222 SER A N 1
ATOM 1819 C CA . SER A 1 222 ? 53.440 2.734 -88.364 1.00 95.44 222 SER A CA 1
ATOM 1820 C C . SER A 1 222 ? 54.637 3.676 -88.534 1.00 95.44 222 SER A C 1
ATOM 1822 O O . SER A 1 222 ? 55.223 3.695 -89.615 1.00 95.44 222 SER A O 1
ATOM 1824 N N . GLN A 1 223 ? 55.088 4.344 -87.468 1.00 94.81 223 GLN A N 1
ATOM 1825 C CA . GLN A 1 223 ? 56.321 5.136 -87.444 1.00 94.81 223 GLN A CA 1
ATOM 1826 C C . GLN A 1 223 ? 57.535 4.279 -87.820 1.00 94.81 223 GLN A C 1
ATOM 1828 O O . GLN A 1 223 ? 58.255 4.631 -88.748 1.00 94.81 223 GLN A O 1
ATOM 1833 N N . GLY A 1 224 ? 57.717 3.106 -87.204 1.00 95.38 224 GLY A N 1
ATOM 1834 C CA . GLY A 1 224 ? 58.819 2.198 -87.544 1.00 95.38 224 GLY A CA 1
ATOM 1835 C C . GLY A 1 224 ? 58.756 1.648 -88.979 1.00 95.38 224 GLY A C 1
ATOM 1836 O O . GLY A 1 224 ? 59.790 1.355 -89.579 1.00 95.38 224 GLY A O 1
ATOM 1837 N N . LYS A 1 225 ? 57.561 1.531 -89.582 1.00 94.94 225 LYS A N 1
ATOM 1838 C CA . LYS A 1 225 ? 57.422 1.250 -91.026 1.00 94.94 225 LYS A CA 1
ATOM 1839 C C . LYS A 1 225 ? 57.846 2.455 -91.870 1.00 94.94 225 LYS A C 1
ATOM 1841 O O . LYS A 1 225 ? 58.583 2.271 -92.836 1.00 94.94 225 LYS A O 1
ATOM 1846 N N . LEU A 1 226 ? 57.399 3.659 -91.512 1.00 93.56 226 LEU A N 1
ATOM 1847 C CA . LEU A 1 226 ? 57.728 4.904 -92.208 1.00 93.56 226 LEU A CA 1
ATOM 1848 C C . LEU A 1 226 ? 59.231 5.200 -92.159 1.00 93.56 226 LEU A C 1
ATOM 1850 O O . LEU A 1 226 ? 59.809 5.556 -93.177 1.00 93.56 226 LEU A O 1
ATOM 1854 N N . GLU A 1 227 ? 59.878 4.966 -91.021 1.00 93.06 227 GLU A N 1
ATOM 1855 C CA . GLU A 1 227 ? 61.317 5.138 -90.824 1.00 93.06 227 GLU A CA 1
ATOM 1856 C C . GLU A 1 227 ? 62.130 4.170 -91.699 1.00 93.06 227 GLU A C 1
ATOM 1858 O O . GLU A 1 227 ? 63.018 4.598 -92.431 1.00 93.06 227 GLU A O 1
ATOM 1863 N N . ARG A 1 228 ? 61.728 2.892 -91.785 1.00 94.44 228 ARG A N 1
ATOM 1864 C CA . ARG A 1 228 ? 62.311 1.934 -92.748 1.00 94.44 228 ARG A CA 1
ATOM 1865 C C . ARG A 1 228 ? 62.089 2.334 -94.210 1.00 94.44 228 ARG A C 1
ATOM 1867 O O . ARG A 1 228 ? 62.920 2.011 -95.057 1.00 94.44 228 ARG A O 1
ATOM 1874 N N . MET A 1 229 ? 60.966 2.978 -94.543 1.00 92.69 229 MET A N 1
ATOM 1875 C CA . MET A 1 229 ? 60.733 3.507 -95.895 1.00 92.69 229 MET A CA 1
ATOM 1876 C C . MET A 1 229 ? 61.601 4.739 -96.168 1.00 92.69 229 MET A C 1
ATOM 1878 O O . MET A 1 229 ? 62.191 4.822 -97.242 1.00 92.69 229 MET A O 1
ATOM 1882 N N . LYS A 1 230 ? 61.748 5.636 -95.186 1.00 94.00 230 LYS A N 1
ATOM 1883 C CA . LYS A 1 230 ? 62.651 6.789 -95.231 1.00 94.00 230 LYS A CA 1
ATOM 1884 C C . LYS A 1 230 ? 64.096 6.339 -95.443 1.00 94.00 230 LYS A C 1
ATOM 1886 O O . LYS A 1 230 ? 64.703 6.780 -96.407 1.00 94.00 230 LYS A O 1
ATOM 1891 N N . GLU A 1 231 ? 64.612 5.400 -94.649 1.00 93.56 231 GLU A N 1
ATOM 1892 C CA . GLU A 1 231 ? 65.965 4.855 -94.838 1.00 93.56 231 GLU A CA 1
ATOM 1893 C C . GLU A 1 231 ? 66.179 4.275 -96.244 1.00 93.56 231 GLU A C 1
ATOM 1895 O O . GLU A 1 231 ? 67.241 4.449 -96.839 1.00 93.56 231 GLU A O 1
ATOM 1900 N N . LYS A 1 232 ? 65.186 3.552 -96.785 1.00 93.75 232 LYS A N 1
ATOM 1901 C CA . LYS A 1 232 ? 65.250 3.017 -98.155 1.00 93.75 232 LYS A CA 1
ATOM 1902 C C . LYS A 1 232 ? 65.296 4.141 -99.188 1.00 93.75 232 LYS A C 1
ATOM 1904 O O . LYS A 1 232 ? 66.112 4.072 -100.103 1.00 93.75 232 LYS A O 1
ATOM 1909 N N . ALA A 1 233 ? 64.465 5.169 -99.026 1.00 91.19 233 ALA A N 1
ATOM 1910 C CA . ALA A 1 233 ? 64.445 6.337 -99.898 1.00 91.19 233 ALA A CA 1
ATOM 1911 C C . ALA A 1 233 ? 65.745 7.156 -99.797 1.00 91.19 233 ALA A C 1
ATOM 1913 O O . ALA A 1 233 ? 66.262 7.589 -100.818 1.00 91.19 233 ALA A O 1
ATOM 1914 N N . GLU A 1 234 ? 66.334 7.304 -98.608 1.00 91.88 234 GLU A N 1
ATOM 1915 C CA . GLU A 1 234 ? 67.633 7.960 -98.400 1.00 91.88 234 GLU A CA 1
ATOM 1916 C C . GLU A 1 234 ? 68.782 7.159 -99.038 1.00 91.88 234 GLU A C 1
ATOM 1918 O O . GLU A 1 234 ? 69.640 7.738 -99.708 1.00 91.88 234 GLU A O 1
ATOM 1923 N N . LYS A 1 235 ? 68.772 5.822 -98.925 1.00 93.19 235 LYS A N 1
ATOM 1924 C CA . LYS A 1 235 ? 69.718 4.924 -99.621 1.00 93.19 235 LYS A CA 1
ATOM 1925 C C . LYS A 1 235 ? 69.577 5.016 -101.149 1.00 93.19 235 LYS A C 1
ATOM 1927 O O . LYS A 1 235 ? 70.576 5.100 -101.857 1.00 93.19 235 LYS A O 1
ATOM 1932 N N . GLN A 1 236 ? 68.351 5.079 -101.672 1.00 92.88 236 GLN A N 1
ATOM 1933 C CA . GLN A 1 236 ? 68.108 5.320 -103.101 1.00 92.88 236 GLN A CA 1
ATOM 1934 C C . GLN A 1 236 ? 68.561 6.720 -103.539 1.00 92.88 236 GLN A C 1
ATOM 1936 O O . GLN A 1 236 ? 69.251 6.848 -104.545 1.00 92.88 236 GLN A O 1
ATOM 1941 N N . LEU A 1 237 ? 68.241 7.765 -102.771 1.00 91.62 237 LEU A N 1
ATOM 1942 C CA . LEU A 1 237 ? 68.613 9.150 -103.065 1.00 91.62 237 LEU A CA 1
ATOM 1943 C C . LEU A 1 237 ? 70.134 9.340 -103.076 1.00 91.62 237 LEU A C 1
ATOM 1945 O O . LEU A 1 237 ? 70.660 10.034 -103.941 1.00 91.62 237 LEU A O 1
ATOM 1949 N N . THR A 1 238 ? 70.849 8.708 -102.145 1.00 89.44 238 THR A N 1
ATOM 1950 C CA . THR A 1 238 ? 72.319 8.718 -102.111 1.00 89.44 238 THR A CA 1
ATOM 1951 C C . THR A 1 238 ? 72.932 7.951 -103.287 1.00 89.44 238 THR A C 1
ATOM 1953 O O . THR A 1 238 ? 73.877 8.466 -103.887 1.00 89.44 238 THR A O 1
ATOM 1956 N N . SER A 1 239 ? 72.351 6.815 -103.703 1.00 92.25 239 SER A N 1
ATOM 1957 C CA . SER A 1 239 ? 72.734 6.119 -104.947 1.00 92.25 239 SER A CA 1
ATOM 1958 C C . SER A 1 239 ? 72.542 7.012 -106.176 1.00 92.25 239 SER A C 1
ATOM 1960 O O . SER A 1 239 ? 73.511 7.301 -106.876 1.00 92.25 239 SER A O 1
ATOM 1962 N N . VAL A 1 240 ? 71.335 7.551 -106.381 1.00 90.19 240 VAL A N 1
ATOM 1963 C CA . VAL A 1 240 ? 71.008 8.433 -107.517 1.00 90.19 240 VAL A CA 1
ATOM 1964 C C . VAL A 1 240 ? 71.877 9.694 -107.512 1.00 90.19 240 VAL A C 1
ATOM 1966 O O . VAL A 1 240 ? 72.335 10.128 -108.566 1.00 90.19 240 VAL A O 1
ATOM 1969 N N . LYS A 1 241 ? 72.179 10.264 -106.338 1.00 91.00 241 LYS A N 1
ATOM 1970 C CA . LYS A 1 241 ? 73.106 11.397 -106.209 1.00 91.00 241 LYS A CA 1
ATOM 1971 C C . LYS A 1 241 ? 74.536 11.017 -106.603 1.00 91.00 241 LYS A C 1
ATOM 1973 O O . LYS A 1 241 ? 75.204 11.813 -107.255 1.00 91.00 241 LYS A O 1
ATOM 1978 N N . SER A 1 242 ? 75.010 9.821 -106.248 1.00 88.81 242 SER A N 1
ATOM 1979 C CA . SER A 1 242 ? 76.339 9.347 -106.658 1.00 88.81 242 SER A CA 1
ATOM 1980 C C . SER A 1 242 ? 76.419 9.053 -108.163 1.00 88.81 242 SER A C 1
ATOM 1982 O O . SER A 1 242 ? 77.389 9.445 -108.810 1.00 88.81 242 SER A O 1
ATOM 1984 N N . GLU A 1 243 ? 75.367 8.477 -108.753 1.00 89.94 243 GLU A N 1
ATOM 1985 C CA . GLU A 1 243 ? 75.233 8.295 -110.203 1.00 89.94 243 GLU A CA 1
ATOM 1986 C C . GLU A 1 243 ? 75.181 9.634 -110.948 1.00 89.94 243 GLU A C 1
ATOM 1988 O O . GLU A 1 243 ? 75.810 9.781 -111.997 1.00 89.94 243 GLU A O 1
ATOM 1993 N N . LEU A 1 244 ? 74.463 10.623 -110.404 1.00 89.38 244 LEU A N 1
ATOM 1994 C CA . LEU A 1 244 ? 74.399 11.972 -110.959 1.00 89.38 244 LEU A CA 1
ATOM 1995 C C . LEU A 1 244 ? 75.775 12.645 -110.927 1.00 89.38 244 LEU A C 1
ATOM 1997 O O . LEU A 1 244 ? 76.203 13.147 -111.958 1.00 89.38 244 LEU A O 1
ATOM 2001 N N . LEU A 1 245 ? 76.500 12.577 -109.804 1.00 87.38 245 LEU A N 1
ATOM 2002 C CA . LEU A 1 245 ? 77.870 13.097 -109.694 1.00 87.38 245 LEU A CA 1
ATOM 2003 C C . LEU A 1 245 ? 78.839 12.399 -110.665 1.00 87.38 245 LEU A C 1
ATOM 2005 O O . LEU A 1 245 ? 79.721 13.043 -111.227 1.00 87.38 245 LEU A O 1
ATOM 2009 N N . LEU A 1 246 ? 78.680 11.092 -110.903 1.00 88.12 246 LEU A N 1
ATOM 2010 C CA . LEU A 1 246 ? 79.462 10.366 -111.912 1.00 88.12 246 LEU A CA 1
ATOM 2011 C C . LEU A 1 246 ? 79.124 10.820 -113.341 1.00 88.12 246 LEU A C 1
ATOM 2013 O O . LEU A 1 246 ? 80.032 10.973 -114.158 1.00 88.12 246 LEU A O 1
ATOM 2017 N N . LYS A 1 247 ? 77.844 11.061 -113.651 1.00 84.88 247 LYS A N 1
ATOM 2018 C CA . LYS A 1 247 ? 77.415 11.619 -114.946 1.00 84.88 247 LYS A CA 1
ATOM 2019 C C . LYS A 1 247 ? 77.884 13.060 -115.135 1.00 84.88 247 LYS A C 1
ATOM 2021 O O . LYS A 1 247 ? 78.335 13.393 -116.222 1.00 84.88 247 LYS A O 1
ATOM 2026 N N . GLU A 1 248 ? 77.828 13.884 -114.094 1.00 85.44 248 GLU A N 1
ATOM 2027 C CA . GLU A 1 248 ? 78.305 15.270 -114.091 1.00 85.44 248 GLU A CA 1
ATOM 2028 C C . GLU A 1 248 ? 79.817 15.336 -114.335 1.00 85.44 248 GLU A C 1
ATOM 2030 O O . GLU A 1 248 ? 80.259 16.072 -115.215 1.00 85.44 248 GLU A O 1
ATOM 2035 N N . ARG A 1 249 ? 80.609 14.498 -113.648 1.00 83.62 249 ARG A N 1
ATOM 2036 C CA . ARG A 1 249 ? 82.054 14.368 -113.904 1.00 83.62 249 ARG A CA 1
ATOM 2037 C C . ARG A 1 249 ? 82.344 13.962 -115.346 1.00 83.62 249 ARG A C 1
ATOM 2039 O O . ARG A 1 249 ? 83.115 14.650 -116.001 1.00 83.62 249 ARG A O 1
ATOM 2046 N N . LYS A 1 250 ? 81.685 12.917 -115.865 1.00 84.88 250 LYS A N 1
ATOM 2047 C CA . LYS A 1 250 ? 81.842 12.489 -117.269 1.00 84.88 250 LYS A CA 1
ATOM 2048 C C . LYS A 1 250 ? 81.465 13.593 -118.257 1.00 84.88 250 LYS A C 1
ATOM 2050 O O . LYS A 1 250 ? 82.229 13.876 -119.169 1.00 84.88 250 LYS A O 1
ATOM 2055 N N . ALA A 1 251 ? 80.334 14.265 -118.045 1.00 81.81 251 ALA A N 1
ATOM 2056 C CA . ALA A 1 251 ? 79.907 15.378 -118.888 1.00 81.81 251 ALA A CA 1
ATOM 2057 C C . ALA A 1 251 ? 80.902 16.551 -118.847 1.00 81.81 251 ALA A C 1
ATOM 2059 O O . ALA A 1 251 ? 81.134 17.187 -119.871 1.00 81.81 251 ALA A O 1
ATOM 2060 N N . ASN A 1 252 ? 81.525 16.824 -117.695 1.00 81.94 252 ASN A N 1
ATOM 2061 C CA . ASN A 1 252 ? 82.545 17.862 -117.575 1.00 81.94 252 ASN A CA 1
ATOM 2062 C C . ASN A 1 252 ? 83.897 17.442 -118.186 1.00 81.94 252 ASN A C 1
ATOM 2064 O O . ASN A 1 252 ? 84.548 18.264 -118.822 1.00 81.94 252 ASN A O 1
ATOM 2068 N N . GLU A 1 253 ? 84.296 16.172 -118.070 1.00 82.62 253 GLU A N 1
ATOM 2069 C CA . GLU A 1 253 ? 85.442 15.611 -118.801 1.00 82.62 253 GLU A CA 1
ATOM 2070 C C . GLU A 1 253 ? 85.236 15.698 -120.317 1.00 82.62 253 GLU A C 1
ATOM 2072 O O . GLU A 1 253 ? 86.136 16.122 -121.034 1.00 82.62 253 GLU A O 1
ATOM 2077 N N . ASP A 1 254 ? 84.056 15.334 -120.822 1.00 82.44 254 ASP A N 1
ATOM 2078 C CA . ASP A 1 254 ? 83.739 15.399 -122.252 1.00 82.44 254 ASP A CA 1
ATOM 2079 C C . ASP A 1 254 ? 83.609 16.853 -122.744 1.00 82.44 254 ASP A C 1
ATOM 2081 O O . ASP A 1 254 ? 84.018 17.176 -123.864 1.00 82.44 254 ASP A O 1
ATOM 2085 N N . LYS A 1 255 ? 83.143 17.770 -121.887 1.00 83.31 255 LYS A N 1
ATOM 2086 C CA . LYS A 1 255 ? 83.182 19.220 -122.130 1.00 83.31 255 LYS A CA 1
ATOM 2087 C C . LYS A 1 255 ? 84.617 19.753 -122.215 1.00 83.31 255 LYS A C 1
ATOM 2089 O O . LYS A 1 255 ? 84.913 20.539 -123.108 1.00 83.31 255 LYS A O 1
ATOM 2094 N N . GLU A 1 256 ? 85.519 19.335 -121.329 1.00 81.56 256 GLU A N 1
ATOM 2095 C CA . GLU A 1 256 ? 86.928 19.747 -121.403 1.00 81.56 256 GLU A CA 1
ATOM 2096 C C . GLU A 1 256 ? 87.653 19.087 -122.589 1.00 81.56 256 GLU A C 1
ATOM 2098 O O . GLU A 1 256 ? 88.403 19.768 -123.280 1.00 81.56 256 GLU A O 1
ATOM 2103 N N . LYS A 1 257 ? 87.358 17.826 -122.944 1.00 81.62 257 LYS A N 1
ATOM 2104 C CA . LYS A 1 257 ? 87.848 17.208 -124.197 1.00 81.62 257 LYS A CA 1
ATOM 2105 C C . LYS A 1 257 ? 87.407 18.007 -125.424 1.00 81.62 257 LYS A C 1
ATOM 2107 O O . LYS A 1 257 ? 88.243 18.347 -126.256 1.00 81.62 257 LYS A O 1
ATOM 2112 N N . THR A 1 258 ? 86.117 18.335 -125.525 1.00 77.56 258 THR A N 1
ATOM 2113 C CA . THR A 1 258 ? 85.575 19.099 -126.665 1.00 77.56 258 THR A CA 1
ATOM 2114 C C . THR A 1 258 ? 86.131 20.523 -126.723 1.00 77.56 258 THR A C 1
ATOM 2116 O O . THR A 1 258 ? 86.490 20.992 -127.804 1.00 77.56 258 THR A O 1
ATOM 2119 N N . LYS A 1 259 ? 86.309 21.186 -125.575 1.00 83.75 259 LYS A N 1
ATOM 2120 C CA . LYS A 1 259 ? 87.009 22.475 -125.462 1.00 83.75 259 LYS A CA 1
ATOM 2121 C C . LYS A 1 259 ? 88.476 22.383 -125.898 1.00 83.75 259 LYS A C 1
ATOM 2123 O O . LYS A 1 259 ? 88.902 23.208 -126.699 1.00 83.75 259 LYS A O 1
ATOM 2128 N N . ASN A 1 260 ? 89.219 21.363 -125.472 1.00 79.50 260 ASN A N 1
ATOM 2129 C CA . ASN A 1 260 ? 90.608 21.156 -125.893 1.00 79.50 260 ASN A CA 1
ATOM 2130 C C . ASN A 1 260 ? 90.704 20.911 -127.409 1.00 79.50 260 ASN A C 1
ATOM 2132 O O . ASN A 1 260 ? 91.543 21.511 -128.076 1.00 79.50 260 ASN A O 1
ATOM 2136 N N . THR A 1 261 ? 89.805 20.105 -127.993 1.00 77.44 261 THR A N 1
ATOM 2137 C CA . THR A 1 261 ? 89.752 19.942 -129.459 1.00 77.44 261 THR A CA 1
ATOM 2138 C C . THR A 1 261 ? 89.385 21.241 -130.178 1.00 77.44 261 THR A C 1
ATOM 2140 O O . THR A 1 261 ? 89.928 21.522 -131.244 1.00 77.44 261 THR A O 1
ATOM 2143 N N . LEU A 1 262 ? 88.517 22.071 -129.586 1.00 78.25 262 LEU A N 1
ATOM 2144 C CA . LEU A 1 262 ? 88.174 23.387 -130.124 1.00 78.25 262 LEU A CA 1
ATOM 2145 C C . LEU A 1 262 ? 89.376 24.343 -130.075 1.00 78.25 262 LEU A C 1
ATOM 2147 O O . LEU A 1 262 ? 89.586 25.082 -131.034 1.00 78.25 262 LEU A O 1
ATOM 2151 N N . 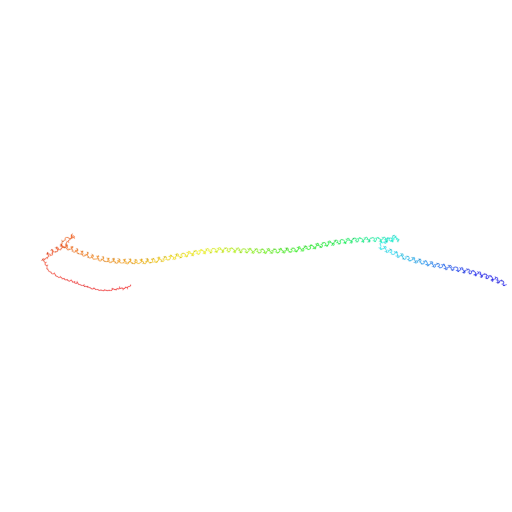GLU A 1 263 ? 90.177 24.328 -129.007 1.00 79.81 263 GLU A N 1
ATOM 2152 C CA . GLU A 1 263 ? 91.404 25.130 -128.900 1.00 79.81 263 GLU A CA 1
ATOM 2153 C C . GLU A 1 263 ? 92.451 24.720 -129.943 1.00 79.81 263 GLU A C 1
ATOM 2155 O O . GLU A 1 263 ? 93.001 25.600 -130.609 1.00 79.81 263 GLU A O 1
ATOM 2160 N N . VAL A 1 264 ? 92.658 23.413 -130.165 1.00 80.69 264 VAL A N 1
ATOM 2161 C CA . VAL A 1 264 ? 93.536 22.897 -131.233 1.00 80.69 264 VAL A CA 1
ATOM 2162 C C . VAL A 1 264 ? 93.074 23.410 -132.600 1.00 80.69 264 VAL A C 1
ATOM 2164 O O . VAL A 1 264 ? 93.832 24.122 -133.259 1.00 80.69 264 VAL A O 1
ATOM 2167 N N . VAL A 1 265 ? 91.811 23.183 -132.977 1.00 77.19 265 VAL A N 1
ATOM 2168 C CA . VAL A 1 265 ? 91.250 23.661 -134.259 1.00 77.19 265 VAL A CA 1
ATOM 2169 C C . VAL A 1 265 ? 91.306 25.193 -134.370 1.00 77.19 265 VAL A C 1
ATOM 2171 O O . VAL A 1 265 ? 91.600 25.744 -135.430 1.00 77.19 265 VAL A O 1
ATOM 2174 N N . THR A 1 266 ? 91.095 25.922 -133.271 1.00 79.12 266 THR A N 1
ATOM 2175 C CA . THR A 1 266 ? 91.216 27.390 -133.243 1.00 79.12 266 THR A CA 1
ATOM 2176 C C . THR A 1 266 ? 92.662 27.849 -133.460 1.00 79.12 266 THR A C 1
ATOM 2178 O O . THR A 1 266 ? 92.890 28.887 -134.089 1.00 79.12 266 THR A O 1
ATOM 2181 N N . SER A 1 267 ? 93.650 27.096 -132.968 1.00 80.44 267 SER A N 1
ATOM 2182 C CA . SER A 1 267 ? 95.071 27.365 -133.209 1.00 80.44 267 SER A CA 1
ATOM 2183 C C . SER A 1 267 ? 95.463 27.087 -134.666 1.00 80.44 267 SER A C 1
ATOM 2185 O O . SER A 1 267 ? 96.100 27.935 -135.291 1.00 80.44 267 SER A O 1
ATOM 2187 N N . GLU A 1 268 ? 94.972 25.995 -135.258 1.00 79.62 268 GLU A N 1
ATOM 2188 C CA . GLU A 1 268 ? 95.158 25.668 -136.679 1.00 79.62 268 GLU A CA 1
ATOM 2189 C C . GLU A 1 268 ? 94.549 26.751 -137.583 1.00 79.62 268 GLU A C 1
ATOM 2191 O O . GLU A 1 268 ? 95.205 27.240 -138.503 1.00 79.62 268 GLU A O 1
ATOM 2196 N N . ILE A 1 269 ? 93.338 27.227 -137.268 1.00 78.81 269 ILE A N 1
ATOM 2197 C CA . ILE A 1 269 ? 92.690 28.348 -137.971 1.00 78.81 269 ILE A CA 1
ATOM 2198 C C . ILE A 1 269 ? 93.514 29.641 -137.866 1.00 78.81 269 ILE A C 1
ATOM 2200 O O . ILE A 1 269 ? 93.573 30.405 -138.833 1.00 78.81 269 ILE A O 1
ATOM 2204 N N . LYS A 1 270 ? 94.164 29.916 -136.725 1.00 79.75 270 LYS A N 1
ATOM 2205 C CA . LYS A 1 270 ? 95.070 31.073 -136.593 1.00 79.75 270 LYS A CA 1
ATOM 2206 C C . LYS A 1 270 ? 96.289 30.929 -137.509 1.00 79.75 270 LYS A C 1
ATOM 2208 O O . LYS A 1 270 ? 96.600 31.886 -138.214 1.00 79.75 270 LYS A O 1
ATOM 2213 N N . VAL A 1 271 ? 96.914 29.750 -137.551 1.00 79.19 271 VAL A N 1
ATOM 2214 C CA . VAL A 1 271 ? 98.068 29.461 -138.425 1.00 79.19 271 VAL A CA 1
ATOM 2215 C C . VAL A 1 271 ? 97.688 29.580 -139.908 1.00 79.19 271 VAL A C 1
ATOM 2217 O O . VAL A 1 271 ? 98.388 30.251 -140.669 1.00 79.19 271 VAL A O 1
ATOM 2220 N N . LEU A 1 272 ? 96.536 29.030 -140.308 1.00 76.12 272 LEU A N 1
ATOM 2221 C CA . LEU A 1 272 ? 95.992 29.162 -141.665 1.00 76.12 272 LEU A CA 1
ATOM 2222 C C . LEU A 1 272 ? 95.672 30.620 -142.033 1.00 76.12 272 LEU A C 1
ATOM 2224 O O . LEU A 1 272 ? 95.920 31.042 -143.161 1.00 76.12 272 LEU A O 1
ATOM 2228 N N . LYS A 1 273 ? 95.171 31.431 -141.091 1.00 75.25 273 LYS A N 1
ATOM 2229 C CA . LYS A 1 273 ? 94.976 32.873 -141.318 1.00 75.25 273 LYS A CA 1
ATOM 2230 C C . LYS A 1 273 ? 96.293 33.621 -141.519 1.00 75.25 273 LYS A C 1
ATOM 2232 O O . LYS A 1 273 ? 96.343 34.507 -142.370 1.00 75.25 273 LYS A O 1
ATOM 2237 N N . THR A 1 274 ? 97.344 33.294 -140.765 1.00 76.38 274 THR A N 1
ATOM 2238 C CA . THR A 1 274 ? 98.654 33.946 -140.933 1.00 76.38 274 THR A CA 1
ATOM 2239 C C . THR A 1 274 ? 99.310 33.595 -142.267 1.00 76.38 274 THR A C 1
ATOM 2241 O O . THR A 1 274 ? 99.760 34.501 -142.963 1.00 76.38 274 THR A O 1
ATOM 2244 N N . THR A 1 275 ? 99.282 32.327 -142.690 1.00 76.06 275 THR A N 1
ATOM 2245 C CA . THR A 1 275 ? 99.843 31.919 -143.991 1.00 76.06 275 THR A CA 1
ATOM 2246 C C . THR A 1 275 ? 99.054 32.499 -145.168 1.00 76.06 275 THR A C 1
ATOM 2248 O O . THR A 1 275 ? 99.655 32.972 -146.132 1.00 76.06 275 THR A O 1
ATOM 2251 N N . LEU A 1 276 ? 97.720 32.576 -145.070 1.00 77.62 276 LEU A N 1
ATOM 2252 C CA . LEU A 1 276 ? 96.884 33.270 -146.057 1.00 77.62 276 LEU A CA 1
ATOM 2253 C C . LEU A 1 276 ? 97.244 34.763 -146.171 1.00 77.62 276 LEU A C 1
ATOM 2255 O O . LEU A 1 276 ? 97.329 35.295 -147.277 1.00 77.62 276 LEU A O 1
ATOM 2259 N N . ALA A 1 277 ? 97.489 35.443 -145.046 1.00 77.69 277 ALA A N 1
ATOM 2260 C CA . ALA A 1 277 ? 97.874 36.854 -145.039 1.00 77.69 277 ALA A CA 1
ATOM 2261 C C . ALA A 1 277 ? 99.259 37.097 -145.672 1.00 77.69 277 ALA A C 1
ATOM 2263 O O . ALA A 1 277 ? 99.451 38.103 -146.358 1.00 77.69 277 ALA A O 1
ATOM 2264 N N . GLU A 1 278 ? 100.212 36.176 -145.494 1.00 77.25 278 GLU A N 1
ATOM 2265 C CA . GLU A 1 278 ? 101.517 36.229 -146.165 1.00 77.25 278 GLU A CA 1
ATOM 2266 C C . GLU A 1 278 ? 101.416 35.994 -147.677 1.00 77.25 278 GLU A C 1
ATOM 2268 O O . GLU A 1 278 ? 102.068 36.702 -148.451 1.00 77.25 278 GLU A O 1
ATOM 2273 N N . LEU A 1 279 ? 100.572 35.053 -148.117 1.00 77.44 279 LEU A N 1
ATOM 2274 C CA . LEU A 1 279 ? 100.287 34.833 -149.539 1.00 77.44 279 LEU A CA 1
ATOM 2275 C C . LEU A 1 279 ? 99.641 36.073 -150.174 1.00 77.44 279 LEU A C 1
ATOM 2277 O O . LEU A 1 279 ? 100.152 36.574 -151.173 1.00 77.44 279 LEU A O 1
ATOM 2281 N N . ALA A 1 280 ? 98.617 36.647 -149.538 1.00 75.19 280 ALA A N 1
ATOM 2282 C CA . ALA A 1 280 ? 97.952 37.869 -150.000 1.00 75.19 280 ALA A CA 1
ATOM 2283 C C . ALA A 1 280 ? 98.867 39.114 -149.995 1.00 75.19 280 ALA A C 1
ATOM 2285 O O . ALA A 1 280 ? 98.570 40.110 -150.660 1.00 75.19 280 ALA A O 1
ATOM 2286 N N . LYS A 1 281 ? 99.972 39.093 -149.233 1.00 78.25 281 LYS A N 1
ATOM 2287 C CA . LYS A 1 281 ? 101.015 40.130 -149.271 1.00 78.25 281 LYS A CA 1
ATOM 2288 C C . LYS A 1 281 ? 101.985 39.911 -150.437 1.00 78.25 281 LYS A C 1
ATOM 2290 O O . LYS A 1 281 ? 102.305 40.880 -151.122 1.00 78.25 281 LYS A O 1
ATOM 2295 N N . ARG A 1 282 ? 102.405 38.664 -150.699 1.00 77.62 282 ARG A N 1
ATOM 2296 C CA . ARG A 1 282 ? 103.218 38.308 -151.881 1.00 77.62 282 ARG A CA 1
ATOM 2297 C C . ARG A 1 282 ? 102.485 38.588 -153.192 1.00 77.62 282 ARG A C 1
ATOM 2299 O O . ARG A 1 282 ? 103.082 39.148 -154.103 1.00 77.62 282 ARG A O 1
ATOM 2306 N N . GLU A 1 283 ? 101.203 38.240 -153.267 1.00 75.06 283 GLU A N 1
ATOM 2307 C CA . GLU A 1 283 ? 100.342 38.513 -154.422 1.00 75.06 283 GLU A CA 1
ATOM 2308 C C . GLU A 1 283 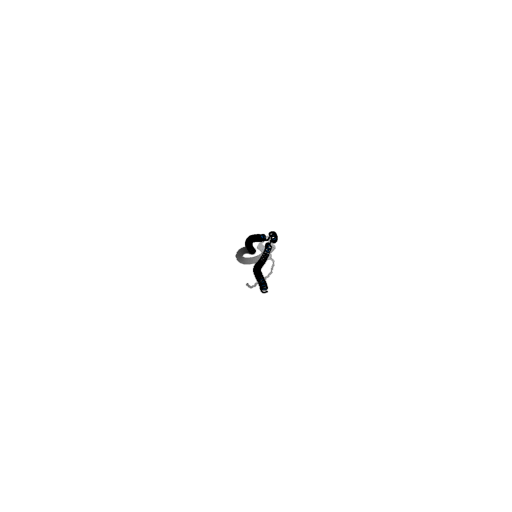? 100.302 40.011 -154.744 1.00 75.06 283 GLU A C 1
ATOM 2310 O O . GLU A 1 283 ? 100.532 40.402 -155.885 1.00 75.06 283 GLU A O 1
ATOM 2315 N N . ARG A 1 284 ? 100.116 40.860 -153.723 1.00 77.00 284 ARG A N 1
ATOM 2316 C CA . ARG A 1 284 ? 100.131 42.322 -153.881 1.00 77.00 284 ARG A CA 1
ATOM 2317 C C . ARG A 1 284 ? 101.472 42.836 -154.399 1.00 77.00 284 ARG A C 1
ATOM 2319 O O . ARG A 1 284 ? 101.489 43.581 -155.364 1.00 77.00 284 ARG A O 1
ATOM 2326 N N . GLN A 1 285 ? 102.590 42.369 -153.837 1.00 77.31 285 GLN A N 1
ATOM 2327 C CA . GLN A 1 285 ? 103.926 42.759 -154.309 1.00 77.31 285 GLN A CA 1
ATOM 2328 C C . GLN A 1 285 ? 104.196 42.338 -155.763 1.00 77.31 285 GLN A C 1
ATOM 2330 O O . GLN A 1 285 ? 1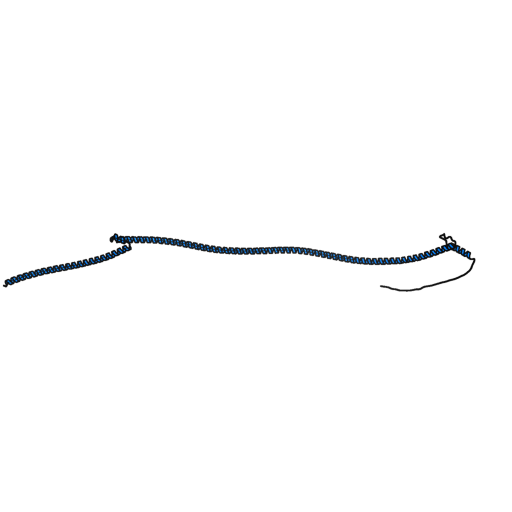04.842 43.078 -156.502 1.00 77.31 285 GLN A O 1
ATOM 2335 N N . LEU A 1 286 ? 103.697 41.170 -156.186 1.00 73.44 286 LEU A N 1
ATOM 2336 C CA . LEU A 1 286 ? 103.773 40.724 -157.579 1.00 73.44 286 LEU A CA 1
ATOM 2337 C C . LEU A 1 286 ? 102.882 41.570 -158.497 1.00 73.44 286 LEU A C 1
ATOM 2339 O O . LEU A 1 286 ? 103.326 41.937 -159.582 1.00 73.44 286 LEU A O 1
ATOM 2343 N N . ALA A 1 287 ? 101.668 41.918 -158.063 1.00 72.50 287 ALA A N 1
ATOM 2344 C CA . ALA A 1 287 ? 100.774 42.809 -158.799 1.00 72.50 287 ALA A CA 1
ATOM 2345 C C . ALA A 1 287 ? 101.378 44.217 -158.964 1.00 72.50 287 ALA A C 1
ATOM 2347 O O . ALA A 1 287 ? 101.454 44.709 -160.088 1.00 72.50 287 ALA A O 1
ATOM 2348 N N . ASP A 1 288 ? 101.894 44.812 -157.883 1.00 77.12 288 ASP A N 1
ATOM 2349 C CA . ASP A 1 288 ? 102.549 46.126 -157.885 1.00 77.12 288 ASP A CA 1
ATOM 2350 C C . ASP A 1 288 ? 103.770 46.137 -158.829 1.00 77.12 288 ASP A C 1
ATOM 2352 O O . ASP A 1 288 ? 103.942 47.051 -159.638 1.00 77.12 288 ASP A O 1
ATOM 2356 N N . PHE A 1 289 ? 104.609 45.091 -158.784 1.00 77.88 289 PHE A N 1
ATOM 2357 C CA . PHE A 1 289 ? 105.749 44.939 -159.696 1.00 77.88 289 PHE A CA 1
ATOM 2358 C C . PHE A 1 289 ? 105.302 44.842 -161.163 1.00 77.88 289 PHE A C 1
ATOM 2360 O O . PHE A 1 289 ? 105.839 45.537 -162.029 1.00 77.88 289 PHE A O 1
ATOM 2367 N N . ARG A 1 290 ? 104.287 44.018 -161.442 1.00 73.44 290 ARG A N 1
ATOM 2368 C CA . ARG A 1 290 ? 103.717 43.820 -162.783 1.00 73.44 290 ARG A CA 1
ATOM 2369 C C . ARG A 1 290 ? 103.118 45.117 -163.334 1.00 73.44 290 ARG A C 1
ATOM 2371 O O . ARG A 1 290 ? 103.286 45.407 -164.519 1.00 73.44 290 ARG A O 1
ATOM 2378 N N . GLU A 1 291 ? 102.500 45.935 -162.481 1.00 71.38 291 GLU A N 1
ATOM 2379 C CA . GLU A 1 291 ? 101.999 47.262 -162.845 1.00 71.38 291 GLU A CA 1
ATOM 2380 C C . GLU A 1 291 ? 103.142 48.232 -163.193 1.00 71.38 291 GLU A C 1
ATOM 2382 O O . GLU A 1 291 ? 103.099 48.884 -164.239 1.00 71.38 291 GLU A O 1
ATOM 2387 N N . VAL A 1 292 ? 104.197 48.297 -162.370 1.00 77.12 292 VAL A N 1
ATOM 2388 C CA . VAL A 1 292 ? 105.367 49.166 -162.610 1.00 77.12 292 VAL A CA 1
ATOM 2389 C C . VAL A 1 292 ? 106.074 48.812 -163.920 1.00 77.12 292 VAL A C 1
ATOM 2391 O O . VAL A 1 292 ? 106.362 49.710 -164.715 1.00 77.12 292 VAL A O 1
ATOM 2394 N N . VAL A 1 293 ? 106.313 47.524 -164.187 1.00 72.75 293 VAL A N 1
ATOM 2395 C CA . VAL A 1 293 ? 106.951 47.077 -165.438 1.00 72.75 293 VAL A CA 1
ATOM 2396 C C . VAL A 1 293 ? 106.055 47.384 -166.645 1.00 72.75 293 VAL A C 1
ATOM 2398 O O . VAL A 1 293 ? 106.539 47.922 -167.641 1.00 72.75 293 VAL A O 1
ATOM 2401 N N . SER A 1 294 ? 104.741 47.154 -166.544 1.00 70.88 294 SER A N 1
ATOM 2402 C CA . SER A 1 294 ? 103.782 47.521 -167.602 1.00 70.88 294 SER A CA 1
ATOM 2403 C C . SER A 1 294 ? 103.806 49.027 -167.904 1.00 70.88 294 SER A C 1
ATOM 2405 O O . SER A 1 294 ? 103.806 49.431 -169.070 1.00 70.88 294 SER A O 1
ATOM 2407 N N . ARG A 1 295 ? 103.909 49.861 -166.858 1.00 72.25 295 ARG A N 1
ATOM 2408 C CA . ARG A 1 295 ? 104.014 51.326 -166.955 1.00 72.25 295 ARG A CA 1
ATOM 2409 C C . ARG A 1 295 ? 105.307 51.770 -167.641 1.00 72.25 295 ARG A C 1
ATOM 2411 O O . ARG A 1 295 ? 105.260 52.651 -168.496 1.00 72.25 295 ARG A O 1
ATOM 2418 N N . MET A 1 296 ? 106.442 51.148 -167.314 1.00 67.00 296 MET A N 1
ATOM 2419 C CA . MET A 1 296 ? 107.737 51.444 -167.946 1.00 67.00 296 MET A CA 1
ATOM 2420 C C . MET A 1 296 ? 107.796 51.035 -169.424 1.00 67.00 296 MET A C 1
ATOM 2422 O O . MET A 1 296 ? 108.432 51.721 -170.218 1.00 67.00 296 MET A O 1
ATOM 2426 N N . LEU A 1 297 ? 107.104 49.963 -169.815 1.00 65.88 297 LEU A N 1
ATOM 2427 C CA . LEU A 1 297 ? 107.055 49.482 -171.203 1.00 65.88 297 LEU A CA 1
ATOM 2428 C C . LEU A 1 297 ? 106.020 50.205 -172.081 1.00 65.88 297 LEU A C 1
ATOM 2430 O O . LEU A 1 297 ? 105.797 49.795 -173.224 1.00 65.88 297 LEU A O 1
ATOM 2434 N N . GLY A 1 298 ? 105.348 51.241 -171.563 1.00 62.94 298 GLY A N 1
ATOM 2435 C CA . GLY A 1 298 ? 104.296 51.967 -172.281 1.00 62.94 298 GLY A CA 1
ATOM 2436 C C . GLY A 1 298 ? 103.112 51.077 -172.680 1.00 62.94 298 GLY A C 1
ATOM 2437 O O . GLY A 1 298 ? 102.514 51.277 -173.742 1.00 62.94 298 GLY A O 1
ATOM 2438 N N . LEU A 1 299 ? 102.826 50.032 -171.898 1.00 66.56 299 LEU A N 1
ATOM 2439 C CA . LEU A 1 299 ? 101.657 49.172 -172.079 1.00 66.56 299 LEU A CA 1
ATOM 2440 C C . LEU A 1 299 ? 100.452 49.824 -171.385 1.00 66.56 299 LEU A C 1
ATOM 2442 O O . LEU A 1 299 ? 100.586 50.420 -170.317 1.00 66.56 299 LEU A O 1
ATOM 2446 N N . ASN A 1 300 ? 99.270 49.758 -172.004 1.00 62.22 300 ASN A N 1
ATOM 2447 C CA . ASN A 1 300 ? 98.089 50.443 -171.478 1.00 62.22 300 ASN A CA 1
ATOM 2448 C C . ASN A 1 300 ? 97.491 49.669 -170.288 1.00 62.22 300 ASN A C 1
ATOM 2450 O O . ASN A 1 300 ? 96.863 48.627 -170.461 1.00 62.22 300 ASN A O 1
ATOM 2454 N N . ILE A 1 301 ? 97.671 50.217 -169.086 1.00 61.78 301 ILE A N 1
ATOM 2455 C CA . ILE A 1 301 ? 97.340 49.591 -167.792 1.00 61.78 301 ILE A CA 1
ATOM 2456 C C . ILE A 1 301 ? 95.819 49.505 -167.547 1.00 61.78 301 ILE A C 1
ATOM 2458 O O . ILE A 1 301 ? 95.370 48.784 -166.664 1.00 61.78 301 ILE A O 1
ATOM 2462 N N . ALA A 1 302 ? 94.991 50.176 -168.356 1.00 60.56 302 ALA A N 1
ATOM 2463 C CA . ALA A 1 302 ? 93.530 50.127 -168.229 1.00 60.56 302 ALA A CA 1
ATOM 2464 C C . ALA A 1 302 ? 92.892 48.763 -168.606 1.00 60.56 302 ALA A C 1
ATOM 2466 O O . ALA A 1 302 ? 91.674 48.615 -168.519 1.00 60.56 302 ALA A O 1
ATOM 2467 N N . SER A 1 303 ? 93.689 47.775 -169.032 1.00 56.22 303 SER A N 1
ATOM 2468 C CA . SER A 1 303 ? 93.251 46.416 -169.378 1.00 56.22 303 SER A CA 1
ATOM 2469 C C . SER A 1 303 ? 93.611 45.419 -168.269 1.00 56.22 303 SER A C 1
ATOM 2471 O O . SER A 1 303 ? 94.785 45.142 -168.029 1.00 56.22 303 SER A O 1
ATOM 2473 N N . LEU A 1 304 ? 92.597 44.836 -167.617 1.00 55.69 304 LEU A N 1
ATOM 2474 C CA . LEU A 1 304 ? 92.734 43.979 -166.423 1.00 55.69 304 LEU A CA 1
ATOM 2475 C C . LEU A 1 304 ? 93.387 42.599 -166.683 1.00 55.69 304 LEU A C 1
ATOM 2477 O O . LEU A 1 304 ? 93.521 41.791 -165.769 1.00 55.69 304 LEU A O 1
ATOM 2481 N N . ALA A 1 305 ? 93.785 42.305 -167.921 1.00 59.84 305 ALA A N 1
ATOM 2482 C CA . ALA A 1 305 ? 94.379 41.029 -168.310 1.00 59.84 305 ALA A CA 1
ATOM 2483 C C . ALA A 1 305 ? 95.509 41.231 -169.328 1.00 59.84 305 ALA A C 1
ATOM 2485 O O . ALA A 1 305 ? 95.450 40.705 -170.436 1.00 59.84 305 ALA A O 1
ATOM 2486 N N . LEU A 1 306 ? 96.535 42.003 -168.956 1.00 60.31 306 LEU A N 1
ATOM 2487 C CA . LEU A 1 306 ? 97.773 42.083 -169.732 1.00 60.31 306 LEU A CA 1
ATOM 2488 C C . LEU A 1 306 ? 98.514 40.729 -169.645 1.00 60.31 306 LEU A C 1
ATOM 2490 O O . LEU A 1 306 ? 98.908 40.342 -168.539 1.00 60.31 306 LEU A O 1
ATOM 2494 N N . PRO A 1 307 ? 98.687 39.969 -170.743 1.00 72.38 307 PRO A N 1
ATOM 2495 C CA . PRO A 1 307 ? 99.359 38.674 -170.688 1.00 72.38 307 PRO A CA 1
ATOM 2496 C C . PRO A 1 307 ? 100.862 38.850 -170.454 1.00 72.38 307 PRO A C 1
ATOM 2498 O O . PRO A 1 307 ? 101.486 39.714 -171.068 1.00 72.38 307 PRO A O 1
ATOM 2501 N N . ASP A 1 308 ? 101.477 37.999 -169.626 1.00 68.75 308 ASP A N 1
ATOM 2502 C CA . ASP A 1 308 ? 102.903 38.150 -169.281 1.00 68.75 308 ASP A CA 1
ATOM 2503 C C . ASP A 1 308 ? 103.827 38.072 -170.501 1.00 68.75 308 ASP A C 1
ATOM 2505 O O . ASP A 1 308 ? 104.873 38.721 -170.524 1.00 68.75 308 ASP A O 1
ATOM 2509 N N . TYR A 1 309 ? 103.420 37.348 -171.551 1.00 71.88 309 TYR A N 1
ATOM 2510 C CA . TYR A 1 309 ? 104.184 37.302 -172.792 1.00 71.88 309 TYR A CA 1
ATOM 2511 C C . TYR A 1 309 ? 104.280 38.679 -173.473 1.00 71.88 309 TYR A C 1
ATOM 2513 O O . TYR A 1 309 ? 105.314 38.954 -174.058 1.00 71.88 309 TYR A O 1
ATOM 2521 N N . GLU A 1 310 ? 103.293 39.582 -173.372 1.00 68.06 310 GLU A N 1
ATOM 2522 C CA . GLU A 1 310 ? 103.374 40.914 -174.010 1.00 68.06 310 GLU A CA 1
ATOM 2523 C C . GLU A 1 310 ? 104.407 41.821 -173.329 1.00 68.06 310 GLU A C 1
ATOM 2525 O O . GLU A 1 310 ? 105.133 42.571 -173.991 1.00 68.06 310 GLU A O 1
ATOM 2530 N N . ILE A 1 311 ? 104.497 41.714 -172.000 1.00 69.50 311 ILE A N 1
ATOM 2531 C CA . ILE A 1 311 ? 105.530 42.357 -171.180 1.00 69.50 311 ILE A CA 1
ATOM 2532 C C . ILE A 1 311 ? 106.907 41.822 -171.599 1.00 69.50 311 ILE A C 1
ATOM 2534 O O . ILE A 1 311 ? 107.825 42.602 -171.859 1.00 69.50 311 ILE A O 1
ATOM 2538 N N . ILE A 1 312 ? 107.029 40.497 -171.728 1.00 70.19 312 ILE A N 1
ATOM 2539 C CA . ILE A 1 312 ? 108.261 39.819 -172.145 1.00 70.19 312 ILE A CA 1
ATOM 2540 C C . ILE A 1 312 ? 108.660 40.220 -173.574 1.00 70.19 312 ILE A C 1
ATOM 2542 O O . ILE A 1 312 ? 109.783 40.674 -173.762 1.00 70.19 312 ILE A O 1
ATOM 2546 N N . THR A 1 313 ? 107.760 40.184 -174.563 1.00 67.81 313 THR A N 1
ATOM 2547 C CA . THR A 1 313 ? 108.090 40.514 -175.963 1.00 67.81 313 THR A CA 1
ATOM 2548 C C . THR A 1 313 ? 108.528 41.975 -176.137 1.00 67.81 313 THR A C 1
ATOM 2550 O O . THR A 1 313 ? 109.413 42.261 -176.946 1.00 67.81 313 THR A O 1
ATOM 2553 N N . ARG A 1 314 ? 107.975 42.926 -175.363 1.00 64.94 314 ARG A N 1
ATOM 2554 C CA . ARG A 1 314 ? 108.474 44.318 -175.370 1.00 64.94 314 ARG A CA 1
ATOM 2555 C C . ARG A 1 314 ? 109.835 44.467 -174.690 1.00 64.94 314 ARG A C 1
ATOM 2557 O O . ARG A 1 314 ? 110.653 45.243 -175.180 1.00 64.94 314 ARG A O 1
ATOM 2564 N N . LEU A 1 315 ? 110.097 43.730 -173.607 1.00 67.94 315 LEU A N 1
ATOM 2565 C CA . LEU A 1 315 ? 111.429 43.674 -172.995 1.00 67.94 315 LEU A CA 1
ATOM 2566 C C . LEU A 1 315 ? 112.455 43.066 -173.959 1.00 67.94 315 LEU A C 1
ATOM 2568 O O . LEU A 1 315 ? 113.518 43.646 -174.147 1.00 67.94 315 LEU A O 1
ATOM 2572 N N . GLU A 1 316 ? 112.124 41.964 -174.630 1.00 70.69 316 GLU A N 1
ATOM 2573 C CA . GLU A 1 316 ? 112.971 41.322 -175.643 1.00 70.69 316 GLU A CA 1
ATOM 2574 C C . GLU A 1 316 ? 113.269 42.263 -176.823 1.00 70.69 316 GLU A C 1
ATOM 2576 O O . GLU A 1 316 ? 114.417 42.350 -177.260 1.00 70.69 316 GLU A O 1
ATOM 2581 N N . GLY A 1 317 ? 112.281 43.043 -177.281 1.00 60.91 317 GLY A N 1
ATOM 2582 C CA . GLY A 1 317 ? 112.471 44.080 -178.302 1.00 60.91 317 GLY A CA 1
ATOM 2583 C C . GLY A 1 317 ? 113.402 45.222 -177.864 1.00 60.91 317 GLY A C 1
ATOM 2584 O O . GLY A 1 317 ? 114.257 45.654 -178.639 1.00 60.91 317 GLY A O 1
ATOM 2585 N N . LEU A 1 318 ? 113.296 45.677 -176.610 1.00 63.78 318 LEU A N 1
ATOM 2586 C CA . LEU A 1 318 ? 114.215 46.661 -176.015 1.00 63.78 318 LEU A CA 1
ATOM 2587 C C . LEU A 1 318 ? 115.638 46.104 -175.844 1.00 63.78 318 LEU A C 1
ATOM 2589 O O . LEU A 1 318 ? 116.613 46.811 -176.102 1.00 63.78 318 LEU A O 1
ATOM 2593 N N . ILE A 1 319 ? 115.761 44.830 -175.461 1.00 62.66 319 ILE A N 1
ATOM 2594 C CA . ILE A 1 319 ? 117.041 44.123 -175.323 1.00 62.66 319 ILE A CA 1
ATOM 2595 C C . ILE A 1 319 ? 117.720 43.947 -176.693 1.00 62.66 319 ILE A C 1
ATOM 2597 O O . ILE A 1 319 ? 118.932 44.132 -176.790 1.00 62.66 319 ILE A O 1
ATOM 2601 N N . HIS A 1 320 ? 116.961 43.681 -177.763 1.00 59.47 320 HIS A N 1
ATOM 2602 C CA . HIS A 1 320 ? 117.490 43.652 -179.136 1.00 59.47 320 HIS A CA 1
ATOM 2603 C C . HIS A 1 320 ? 117.992 45.026 -179.613 1.00 59.47 320 HIS A C 1
ATOM 2605 O O . HIS A 1 320 ? 119.013 45.105 -180.292 1.00 59.47 320 HIS A O 1
ATOM 2611 N N . TYR A 1 321 ? 117.320 46.122 -179.242 1.00 56.44 321 TYR A N 1
ATOM 2612 C CA . TYR A 1 321 ? 117.706 47.470 -179.682 1.00 56.44 321 TYR A CA 1
ATOM 2613 C C . TYR A 1 321 ? 119.006 47.982 -179.026 1.00 56.44 321 TYR A C 1
ATOM 2615 O O . TYR A 1 321 ? 119.700 48.824 -179.595 1.00 56.44 321 TYR A O 1
ATOM 2623 N N . HIS A 1 322 ? 119.373 47.463 -177.849 1.00 50.72 322 HIS A N 1
ATOM 2624 C CA . HIS A 1 322 ? 120.537 47.929 -177.081 1.00 50.72 322 HIS A CA 1
ATOM 2625 C C . HIS A 1 322 ? 121.854 47.163 -177.322 1.00 50.72 322 HIS A C 1
ATOM 2627 O O . HIS A 1 322 ? 122.861 47.479 -176.690 1.00 50.72 322 HIS A O 1
ATOM 2633 N N . GLN A 1 323 ? 121.911 46.214 -178.264 1.00 52.41 323 GLN A N 1
ATOM 2634 C CA . GLN A 1 323 ? 123.112 45.393 -178.509 1.00 52.41 323 GLN A CA 1
ATOM 2635 C C . GLN A 1 323 ? 124.302 46.100 -179.203 1.00 52.41 323 GLN A C 1
ATOM 2637 O O . GLN A 1 323 ? 125.316 45.449 -179.450 1.00 52.41 323 GLN A O 1
ATOM 2642 N N . HIS A 1 324 ? 124.238 47.408 -179.499 1.00 44.62 324 HIS A N 1
ATOM 2643 C CA . HIS A 1 324 ? 125.230 48.073 -180.366 1.00 44.62 324 HIS A CA 1
ATOM 2644 C C . HIS A 1 324 ? 126.249 49.047 -179.730 1.00 44.62 324 HIS A C 1
ATOM 2646 O O . HIS A 1 324 ? 127.175 49.428 -180.444 1.00 44.62 324 HIS A O 1
ATOM 2652 N N . HIS A 1 325 ? 126.192 49.409 -178.436 1.00 37.44 325 HIS A N 1
ATOM 2653 C CA . HIS A 1 325 ? 127.244 50.247 -177.808 1.00 37.44 325 HIS A CA 1
ATOM 2654 C C . HIS A 1 325 ? 127.509 49.952 -176.309 1.00 37.44 325 HIS A C 1
ATOM 2656 O O . HIS A 1 325 ? 126.592 50.053 -175.503 1.00 37.44 325 HIS A O 1
ATOM 2662 N N . CYS A 1 326 ? 128.792 49.707 -175.963 1.00 31.91 326 CYS A N 1
ATOM 2663 C CA . CYS A 1 326 ? 129.403 49.501 -174.618 1.00 31.91 326 CYS A CA 1
ATOM 2664 C C . CYS A 1 326 ? 128.886 48.275 -173.807 1.00 31.91 326 CYS A C 1
ATOM 2666 O O . CYS A 1 326 ? 127.701 48.193 -173.527 1.00 31.91 326 CYS A O 1
ATOM 2668 N N . PHE A 1 327 ? 129.641 47.231 -173.404 1.00 29.19 327 PHE A N 1
ATOM 2669 C CA . PHE A 1 327 ? 131.040 47.044 -172.928 1.00 29.19 327 PHE A CA 1
ATOM 2670 C C . PHE A 1 327 ? 131.400 47.803 -171.626 1.00 29.19 327 PHE A C 1
ATOM 2672 O O . PHE A 1 327 ? 131.243 49.021 -171.604 1.00 29.19 327 PHE A O 1
ATOM 2679 N N . PRO A 1 328 ? 132.082 47.175 -170.635 1.00 49.66 328 PRO A N 1
ATOM 2680 C CA . PRO A 1 328 ? 131.895 45.825 -170.064 1.00 49.66 328 PRO A CA 1
ATOM 2681 C C . PRO A 1 328 ? 131.831 45.834 -168.501 1.00 49.66 328 PRO A C 1
ATOM 2683 O O . PRO A 1 328 ? 131.769 46.898 -167.893 1.00 49.66 328 PRO A O 1
ATOM 2686 N N . CYS A 1 329 ? 131.966 44.644 -167.879 1.00 33.78 329 CYS A N 1
ATOM 2687 C CA . CYS A 1 329 ? 132.267 44.357 -166.450 1.00 33.78 329 CYS A CA 1
ATOM 2688 C C . CYS A 1 329 ? 131.101 44.261 -165.425 1.00 33.78 329 CYS A C 1
ATOM 2690 O O . CYS A 1 329 ? 130.078 44.904 -165.606 1.00 33.78 329 CYS A O 1
ATOM 2692 N N . VAL A 1 330 ? 131.219 43.556 -164.274 1.00 36.09 330 VAL A N 1
ATOM 2693 C CA . VAL A 1 330 ? 131.822 42.220 -163.952 1.00 36.09 330 VAL A CA 1
ATOM 2694 C C . VAL A 1 330 ? 131.538 41.824 -162.474 1.00 36.09 330 VAL A C 1
ATOM 2696 O O . VAL A 1 330 ? 131.719 42.662 -161.598 1.00 36.09 330 VAL A O 1
ATOM 2699 N N . CYS A 1 331 ? 131.224 40.540 -162.191 1.00 41.00 331 CYS A N 1
ATOM 2700 C CA . CYS A 1 331 ? 131.268 39.881 -160.850 1.00 41.00 331 CYS A CA 1
ATOM 2701 C C . CYS A 1 331 ? 130.316 40.422 -159.725 1.00 41.00 331 CYS A C 1
ATOM 2703 O O . CYS A 1 331 ? 129.682 41.447 -159.922 1.00 41.00 331 CYS A O 1
ATOM 2705 N N . LEU A 1 332 ? 130.086 39.805 -158.539 1.00 39.78 332 LEU A N 1
ATOM 2706 C CA . LEU A 1 332 ? 130.570 38.576 -157.857 1.00 39.78 332 LEU A CA 1
ATOM 2707 C C . LEU A 1 332 ? 129.525 38.081 -156.781 1.00 39.78 332 LEU A C 1
ATOM 2709 O O . LEU A 1 332 ? 128.992 38.913 -156.062 1.00 39.78 332 LEU A O 1
ATOM 2713 N N . LYS A 1 333 ? 129.329 36.750 -156.640 1.00 40.78 333 LYS A N 1
ATOM 2714 C CA . LYS A 1 333 ? 129.342 35.875 -155.414 1.00 40.78 333 LYS A CA 1
ATOM 2715 C C . LYS A 1 333 ? 128.505 36.023 -154.099 1.00 40.78 333 LYS A C 1
ATOM 2717 O O . LYS A 1 333 ? 128.194 37.110 -153.640 1.00 40.78 333 LYS A O 1
ATOM 2722 N N . ASP A 1 334 ? 128.422 34.843 -153.433 1.00 38.34 334 ASP A N 1
ATOM 2723 C CA . ASP A 1 334 ? 128.443 34.525 -151.968 1.00 38.34 334 ASP A CA 1
ATOM 2724 C C . ASP A 1 334 ? 127.159 34.720 -151.104 1.00 38.34 334 ASP A C 1
ATOM 2726 O O . ASP A 1 334 ? 126.355 35.593 -151.401 1.00 38.34 334 ASP A O 1
ATOM 2730 N N . MET A 1 335 ? 126.867 33.982 -150.001 1.00 38.12 335 MET A N 1
ATOM 2731 C CA . MET A 1 335 ? 127.300 32.672 -149.412 1.00 38.12 335 MET A CA 1
ATOM 2732 C C . MET A 1 335 ? 126.395 32.297 -148.186 1.00 38.12 335 MET A C 1
ATOM 2734 O O . MET A 1 335 ? 125.531 33.087 -147.824 1.00 38.12 335 MET A O 1
ATOM 2738 N N . ALA A 1 336 ? 126.682 31.160 -147.505 1.00 32.53 336 ALA A N 1
ATOM 2739 C CA . ALA A 1 336 ? 126.153 30.658 -146.198 1.00 32.53 336 ALA A CA 1
ATOM 2740 C C . ALA A 1 336 ? 124.839 29.814 -146.260 1.00 32.53 336 ALA A C 1
ATOM 2742 O O . ALA A 1 336 ? 123.881 30.252 -146.883 1.00 32.53 336 ALA A O 1
ATOM 2743 N N . ARG A 1 337 ? 124.672 28.565 -145.749 1.00 38.91 337 ARG A N 1
ATOM 2744 C CA . ARG A 1 337 ? 125.255 27.715 -144.653 1.00 38.91 337 ARG A CA 1
ATOM 2745 C C . ARG A 1 337 ? 125.037 28.262 -143.222 1.00 38.91 337 ARG A C 1
ATOM 2747 O O . ARG A 1 337 ? 125.278 29.437 -143.021 1.00 38.91 337 ARG A O 1
ATOM 2754 N N . ALA A 1 338 ? 124.698 27.497 -142.168 1.00 37.31 338 ALA A N 1
ATOM 2755 C CA . ALA A 1 338 ? 124.297 26.080 -142.001 1.00 37.31 338 ALA A CA 1
ATOM 2756 C C . ALA A 1 338 ? 123.525 25.882 -140.631 1.00 37.31 338 ALA A C 1
ATOM 2758 O O . ALA A 1 338 ? 122.614 26.679 -140.429 1.00 37.31 338 ALA A O 1
ATOM 2759 N N . PRO A 1 339 ? 123.760 24.890 -139.725 1.00 57.00 339 PRO A N 1
ATOM 2760 C CA . PRO A 1 339 ? 122.880 23.703 -139.586 1.00 57.00 339 PRO A CA 1
ATOM 2761 C C . PRO A 1 339 ? 122.462 23.245 -138.145 1.00 57.00 339 PRO A C 1
ATOM 2763 O O . PRO A 1 339 ? 122.978 23.752 -137.160 1.00 57.00 339 PRO A O 1
ATOM 2766 N N . GLU A 1 340 ? 121.600 22.206 -138.097 1.00 39.59 340 GLU A N 1
ATOM 2767 C CA . GLU A 1 340 ? 121.559 21.014 -137.186 1.00 39.59 340 GLU A CA 1
ATOM 2768 C C . GLU A 1 340 ? 121.403 21.070 -135.630 1.00 39.59 340 GLU A C 1
ATOM 2770 O O . GLU A 1 340 ? 121.568 22.097 -134.987 1.00 39.59 340 GLU A O 1
ATOM 2775 N N . GLU A 1 341 ? 121.098 19.871 -135.069 1.00 35.69 341 GLU A N 1
ATOM 2776 C CA . GLU A 1 341 ? 121.181 19.411 -133.650 1.00 35.69 341 GLU A CA 1
ATOM 2777 C C . GLU A 1 341 ? 120.098 19.870 -132.617 1.00 35.69 341 GLU A C 1
ATOM 2779 O O . GLU A 1 341 ? 119.589 20.978 -132.699 1.00 35.69 341 GLU A O 1
ATOM 2784 N N . HIS A 1 342 ? 119.667 19.107 -131.580 1.00 37.25 342 HIS A N 1
ATOM 2785 C CA . HIS A 1 342 ? 119.630 17.647 -131.288 1.00 37.25 342 HIS A CA 1
ATOM 2786 C C . HIS A 1 342 ? 118.798 17.333 -129.989 1.00 37.25 342 HIS A C 1
ATOM 2788 O O . HIS A 1 342 ? 118.783 18.140 -129.072 1.00 37.25 342 HIS A O 1
ATOM 2794 N N . SER A 1 343 ? 118.251 16.103 -129.861 1.00 38.75 343 SER A N 1
ATOM 2795 C CA . SER A 1 343 ? 118.207 15.251 -128.626 1.00 38.75 343 SER A CA 1
ATOM 2796 C C . SER A 1 343 ? 117.329 15.531 -127.355 1.00 38.75 343 SER A C 1
ATOM 2798 O O . SER A 1 343 ? 117.392 16.599 -126.768 1.00 38.75 343 SER A O 1
ATOM 2800 N N . GLN A 1 344 ? 116.713 14.442 -126.818 1.00 38.59 344 GLN A N 1
ATOM 2801 C CA . GLN A 1 344 ? 116.482 14.094 -125.370 1.00 38.59 344 GLN A CA 1
ATOM 2802 C C . GLN A 1 344 ? 115.507 14.941 -124.487 1.00 38.59 344 GLN A C 1
ATOM 2804 O O . GLN A 1 344 ? 115.258 16.094 -124.793 1.00 38.59 344 GLN A O 1
ATOM 2809 N N . ARG A 1 345 ? 114.917 14.495 -123.345 1.00 36.97 345 ARG A N 1
ATOM 2810 C CA . ARG A 1 345 ? 114.601 13.189 -122.668 1.00 36.97 345 ARG A CA 1
ATOM 2811 C C . ARG A 1 345 ? 113.631 13.485 -121.470 1.00 36.97 345 ARG A C 1
ATOM 2813 O O . ARG A 1 345 ? 113.488 14.644 -121.105 1.00 36.97 345 ARG A O 1
ATOM 2820 N N . ASN A 1 346 ? 113.098 12.439 -120.811 1.00 34.56 346 ASN A N 1
ATOM 2821 C CA . ASN A 1 346 ? 112.396 12.364 -119.496 1.00 34.56 346 ASN A CA 1
ATOM 2822 C C . ASN A 1 346 ? 110.852 12.420 -119.604 1.00 34.56 346 ASN A C 1
ATOM 2824 O O . ASN A 1 346 ? 110.330 13.302 -120.270 1.00 34.56 346 ASN A O 1
ATOM 2828 N N . ILE A 1 347 ? 110.048 11.438 -119.154 1.00 47.31 347 ILE A N 1
ATOM 2829 C CA . ILE A 1 347 ? 109.979 10.633 -117.903 1.00 47.31 347 ILE A CA 1
ATOM 2830 C C . ILE A 1 347 ? 109.422 11.442 -116.721 1.00 47.31 347 ILE A C 1
ATOM 2832 O O . ILE A 1 347 ? 110.162 12.226 -116.144 1.00 47.31 347 ILE A O 1
ATOM 2836 N N . GLU A 1 348 ? 108.163 11.174 -116.338 1.00 37.81 348 GLU A N 1
ATOM 2837 C CA . GLU A 1 348 ? 107.783 10.705 -114.987 1.00 37.81 348 GLU A CA 1
ATOM 2838 C C . GLU A 1 348 ? 106.320 10.188 -114.930 1.00 37.81 348 GLU A C 1
ATOM 2840 O O . GLU A 1 348 ? 105.464 10.574 -115.724 1.00 37.81 348 GLU A O 1
ATOM 2845 N N . LEU A 1 349 ? 106.081 9.241 -114.018 1.00 45.78 349 LEU A N 1
ATOM 2846 C CA . LEU A 1 349 ? 104.855 8.484 -113.690 1.00 45.78 349 LEU A CA 1
ATOM 2847 C C . LEU A 1 349 ? 105.052 7.988 -112.234 1.00 45.78 349 LEU A C 1
ATOM 2849 O O . LEU A 1 349 ? 106.204 7.789 -111.847 1.00 45.78 349 LEU A O 1
ATOM 2853 N N . PRO A 1 350 ? 104.016 7.552 -111.496 1.00 71.31 350 PRO A N 1
ATOM 2854 C CA . PRO A 1 350 ? 102.730 8.192 -111.198 1.00 71.31 350 PRO A CA 1
ATOM 2855 C C . PRO A 1 350 ? 102.470 8.242 -109.665 1.00 71.31 350 PRO A C 1
ATOM 2857 O O . PRO A 1 350 ? 103.206 7.617 -108.906 1.00 71.31 350 PRO A O 1
ATOM 2860 N N . HIS A 1 351 ? 101.382 8.884 -109.211 1.00 47.69 351 HIS A N 1
ATOM 2861 C CA . HIS A 1 351 ? 100.468 8.326 -108.189 1.00 47.69 351 HIS A CA 1
ATOM 2862 C C . HIS A 1 351 ? 99.196 9.164 -108.000 1.00 47.69 351 HIS A C 1
ATOM 2864 O O . HIS A 1 351 ? 99.301 10.408 -108.028 1.00 47.69 351 HIS A O 1
#

Foldseek 3Di:
DVVVVVVVVVVVVVVVVVVVVVVVVVVVVVVVVVVVVVVVVVVVVVVVVVVVVVVVVVVVVVVVVVVVVVVLCVLCVVLVNNVVCVPPDDVCSVVVSVVSVVVVVVVVVVVVVVVVVVVVVVVVVVVVVVVVVVVVVVVVVVVVVVVVVVVVVVVVVVVVVVVVVVVVVVVVVVVVVVVVVVVVVVVVVVVVVVVVVVVVVVVVVVVVVVVVVVVVVVVVVVVVVVVVVVVVVVVVVVVVVVVVVVVVVVVVVVVVVVVVVVVVVVVVVVVVVVVVVVVVVVVVVVVVVVQVLCVVLVHDPVDPCDDVVVSVVSVVVVVVVPPPDDDDDDDDDDDDDYDDDDDYDDDDDDD

InterPro domains:
  IPR039139 Coiled-coil domain-containing protein 170-like [PTHR18863] (1-351)

Secondary structure (DSSP, 8-state):
-HHHHHHHHHHHHHHHHHHHHHHHHHHHHHHHHHHHHHHHHHHHHHHHHHHHHHHHHHHHHHHHHHHHHHHHHHHHHHHT-HHHHHHHHHHHHHHHHHHHHHHHHHHHHHHHHHHHHHHHHHHHHHHHHHHHHHHHHHHHHHHHHHHHHHHHHHHHHHHHHHHHHHHHHHHHHHHHHHHHHHHHHHHHHHHHHHHHHHHHHHHHHHHHHHHHHHHHHHHHHHHHHHHHHHHHHHHHHHHHHHHHHHHHHHHHHHHHHHHHHHHHHHHHHHHHHHHHHHHHHHHHHHHHHHHHHHHHTT--TT-TT--HHHHHHHHHHHHHHTTTS--------------------------

Radius of gyration: 126.57 Å; chains: 1; bounding box: 202×80×355 Å

Organism: NCBI:txid175836

pLDDT: mean 84.61, std 17.22, range [29.19, 98.75]

Sequence (351 aa):
MVSQLETQITKLTDALENQTRLYQEALERSRKAEKHSENFQDQLKRLEEELLSVDLMQDVLKLEKQKYLKFLEQLNEKMKLDSLAAEVGFDMNMDAILARVEKLVKLEGDAVVENKTMAYSLRRKLKSQKEKLESKELHMNLLRQKITQLEEEKQVRTALAAERDEANLAVRKLHKTTERLQKQLDLARETITDLKAKLSETNELKIKTLEQNRTIEELRKSQGKLERMKEKAEKQLTSVKSELLLKERKANEDKEKTKNTLEVVTSEIKVLKTTLAELAKRERQLADFREVVSRMLGLNIASLALPDYEIITRLEGLIHYHQHHCFPCVCLKDMARAPEEHSQRNIELPH